Protein AF-A0A8S9Z6L4-F1 (afdb_monomer)

Radius of gyration: 20.47 Å; Cα contacts (8 Å, |Δi|>4): 395; chains: 1; bounding box: 39×49×60 Å

pLDDT: mean 83.31, std 20.57, range [29.08, 98.88]

Nearest PDB structures (foldseek):
  2vz6-assembly2_B  TM=9.636E-01  e=5.926E-29  Homo sapiens
  5u6y-assembly1_A  TM=9.636E-01  e=5.926E-29  Rattus norvegicus
  7ujs-assembly1_A  TM=9.708E-01  e=8.282E-29  Homo sapiens
  2vz6-assembly1_A  TM=9.472E-01  e=8.282E-29  Homo sapiens
  3bhh-assembly2_B  TM=9.510E-01  e=1.035E-28  Homo sapiens

Structure (mmCIF, N/CA/C/O backbone):
data_AF-A0A8S9Z6L4-F1
#
_entry.id   AF-A0A8S9Z6L4-F1
#
loop_
_atom_site.group_PDB
_atom_site.id
_atom_site.type_symbol
_atom_site.label_atom_id
_atom_site.label_alt_id
_atom_site.label_comp_id
_atom_site.label_asym_id
_atom_site.label_entity_id
_atom_site.label_seq_id
_atom_site.pdbx_PDB_ins_code
_atom_site.Cartn_x
_atom_site.Cartn_y
_atom_site.Cartn_z
_atom_site.occupancy
_atom_site.B_iso_or_equiv
_atom_site.auth_seq_id
_atom_site.auth_comp_id
_atom_site.auth_asym_id
_atom_site.auth_atom_id
_atom_site.pdbx_PDB_model_num
ATOM 1 N N . MET A 1 1 ? 3.356 -26.767 27.991 1.00 31.34 1 MET A N 1
ATOM 2 C CA . MET A 1 1 ? 4.425 -26.608 28.998 1.00 31.34 1 MET A CA 1
ATOM 3 C C . MET A 1 1 ? 4.238 -25.235 29.643 1.00 31.34 1 MET A C 1
ATOM 5 O O . MET A 1 1 ? 4.987 -24.318 29.366 1.00 31.34 1 MET A O 1
ATOM 9 N N . TYR A 1 2 ? 3.155 -25.080 30.414 1.00 29.08 2 TYR A N 1
ATOM 10 C CA . TYR A 1 2 ? 2.826 -23.854 31.147 1.00 29.08 2 TYR A CA 1
ATOM 11 C C . TYR A 1 2 ? 3.232 -24.074 32.602 1.00 29.08 2 TYR A C 1
ATOM 13 O O . TYR A 1 2 ? 2.567 -24.827 33.311 1.00 29.08 2 TYR A O 1
ATOM 21 N N . ARG A 1 3 ? 4.350 -23.483 33.022 1.00 31.77 3 ARG A N 1
ATOM 22 C CA . ARG A 1 3 ? 4.660 -23.198 34.427 1.00 31.77 3 ARG A CA 1
ATOM 23 C C . ARG A 1 3 ? 5.798 -22.182 34.502 1.00 31.77 3 ARG A C 1
ATOM 25 O O . ARG A 1 3 ? 6.707 -22.231 33.684 1.00 31.77 3 ARG A O 1
ATOM 32 N N . SER A 1 4 ? 5.678 -21.334 35.524 1.00 32.78 4 SER A N 1
ATOM 33 C CA . SER A 1 4 ? 6.645 -20.387 36.091 1.00 32.78 4 SER A CA 1
ATOM 34 C C . SER A 1 4 ? 7.044 -19.174 35.248 1.00 32.78 4 SER A C 1
ATOM 36 O O . SER A 1 4 ? 8.136 -19.135 34.698 1.00 32.78 4 SER A O 1
ATOM 38 N N . PHE A 1 5 ? 6.176 -18.161 35.269 1.00 29.95 5 PHE A N 1
ATOM 39 C CA . PHE A 1 5 ? 6.557 -16.750 35.428 1.00 29.95 5 PHE A CA 1
ATOM 40 C C . PHE A 1 5 ? 5.504 -16.100 36.343 1.00 29.95 5 PHE A C 1
ATOM 42 O O . PHE A 1 5 ? 4.575 -15.430 35.900 1.00 29.95 5 PHE A O 1
ATOM 49 N N . GLN A 1 6 ? 5.579 -16.444 37.629 1.00 41.81 6 GLN A N 1
ATOM 50 C CA . GLN A 1 6 ? 4.993 -15.665 38.715 1.00 41.81 6 GLN A CA 1
ATOM 51 C C . GLN A 1 6 ? 6.185 -15.077 39.450 1.00 41.81 6 GLN A C 1
ATOM 53 O O . GLN A 1 6 ? 6.877 -15.836 40.114 1.00 41.81 6 GLN A O 1
ATOM 58 N N . GLU A 1 7 ? 6.460 -13.796 39.242 1.00 41.97 7 GLU A N 1
ATOM 59 C CA . GLU A 1 7 ? 7.097 -12.885 40.199 1.00 41.97 7 GLU A CA 1
ATOM 60 C C . GLU A 1 7 ? 7.187 -11.510 39.514 1.00 41.97 7 GLU A C 1
ATOM 62 O O . GLU A 1 7 ? 7.645 -11.418 38.377 1.00 41.97 7 GLU A O 1
ATOM 67 N N . ASP A 1 8 ? 6.655 -10.496 40.203 1.00 40.66 8 ASP A N 1
ATOM 68 C CA . ASP A 1 8 ? 6.474 -9.083 39.827 1.00 40.66 8 ASP A CA 1
ATOM 69 C C . ASP A 1 8 ? 5.401 -8.751 38.772 1.00 40.66 8 ASP A C 1
ATOM 71 O O . ASP A 1 8 ? 5.709 -8.354 37.652 1.00 40.66 8 ASP A O 1
ATOM 75 N N . ARG A 1 9 ? 4.120 -8.831 39.166 1.00 47.06 9 ARG A N 1
ATOM 76 C CA . ARG A 1 9 ? 3.016 -8.134 38.477 1.00 47.06 9 ARG A CA 1
ATOM 77 C C . ARG A 1 9 ? 2.530 -6.966 39.327 1.00 47.06 9 ARG A C 1
ATOM 79 O O . ARG A 1 9 ? 2.369 -7.109 40.538 1.00 47.06 9 ARG A O 1
ATOM 86 N N . ASN A 1 10 ? 2.307 -5.815 38.701 1.00 48.50 10 ASN A N 1
ATOM 87 C CA . ASN A 1 10 ? 1.646 -4.678 39.350 1.00 48.50 10 ASN A CA 1
ATOM 88 C C . ASN A 1 10 ? 0.117 -4.866 39.330 1.00 48.50 10 ASN A C 1
ATOM 90 O O . ASN A 1 10 ? -0.413 -5.471 38.403 1.00 48.50 10 ASN A O 1
ATOM 94 N N . GLU A 1 11 ? -0.604 -4.268 40.289 1.00 49.34 11 GLU A N 1
ATOM 95 C CA . GLU A 1 11 ? -2.080 -4.344 40.409 1.00 49.34 11 GLU A CA 1
ATOM 96 C C . GLU A 1 11 ? -2.833 -3.985 39.108 1.00 49.34 11 GLU A C 1
ATOM 98 O O . GLU A 1 11 ? -3.917 -4.498 38.839 1.00 49.34 11 GLU A O 1
ATOM 103 N N . THR A 1 12 ? -2.252 -3.123 38.268 1.00 49.41 12 THR A N 1
ATOM 104 C CA . THR A 1 12 ? -2.772 -2.775 36.936 1.00 49.41 12 THR A CA 1
ATOM 105 C C . THR A 1 12 ? -2.685 -3.912 35.921 1.00 49.41 12 THR A C 1
ATOM 107 O O . THR A 1 12 ? -3.588 -4.041 35.102 1.00 49.41 12 THR A O 1
ATOM 110 N N . GLU A 1 13 ? -1.629 -4.727 35.960 1.00 50.00 13 GLU A N 1
ATOM 111 C CA . GLU A 1 13 ? -1.498 -5.885 35.068 1.00 50.00 13 GLU A CA 1
ATOM 112 C C . GLU A 1 13 ? -2.489 -6.975 35.478 1.00 50.00 13 GLU A C 1
ATOM 114 O O . GLU A 1 13 ? -3.138 -7.563 34.620 1.00 50.00 13 GLU A O 1
ATOM 119 N N . ASP A 1 14 ? -2.684 -7.200 36.779 1.00 52.78 14 ASP A N 1
ATOM 120 C CA . ASP A 1 14 ? -3.638 -8.202 37.267 1.00 52.78 14 ASP A CA 1
ATOM 121 C C . ASP A 1 14 ? -5.093 -7.850 36.906 1.00 52.78 14 ASP A C 1
ATOM 123 O O . ASP A 1 14 ? -5.834 -8.721 36.452 1.00 52.78 14 ASP A O 1
ATOM 127 N N . ALA A 1 15 ? -5.481 -6.570 36.981 1.00 55.06 15 ALA A N 1
ATOM 128 C CA . ALA A 1 15 ? -6.800 -6.110 36.532 1.00 55.06 15 ALA A CA 1
ATOM 129 C C . ALA A 1 15 ? -6.995 -6.219 35.004 1.00 55.06 15 ALA A C 1
ATOM 131 O O . ALA A 1 15 ? -8.109 -6.453 34.529 1.00 55.06 15 ALA A O 1
ATOM 132 N N . GLU A 1 16 ? -5.926 -6.051 34.218 1.00 54.91 16 GLU A N 1
ATOM 133 C CA . GLU A 1 16 ? -5.951 -6.278 32.769 1.00 54.91 16 GLU A CA 1
ATOM 134 C C . GLU A 1 16 ? -6.101 -7.766 32.440 1.00 54.91 16 GLU A C 1
ATOM 136 O O . GLU A 1 16 ? -6.903 -8.116 31.576 1.00 54.91 16 GLU A O 1
ATOM 141 N N . TYR A 1 17 ? -5.401 -8.651 33.153 1.00 59.19 17 TYR A N 1
ATOM 142 C CA . TYR A 1 17 ? -5.541 -10.099 32.989 1.00 59.19 17 TYR A CA 1
ATOM 143 C C . TYR A 1 17 ? -6.930 -10.607 33.402 1.00 59.19 17 TYR A C 1
ATOM 145 O O . TYR A 1 17 ? -7.503 -11.403 32.662 1.00 59.19 17 TYR A O 1
ATOM 153 N N . GLU A 1 18 ? -7.503 -10.128 34.512 1.00 60.91 18 GLU A N 1
ATOM 154 C CA . GLU A 1 18 ? -8.873 -10.484 34.920 1.00 60.91 18 GLU A CA 1
ATOM 155 C C . GLU A 1 18 ? -9.913 -10.050 33.875 1.00 60.91 18 GLU A C 1
ATOM 157 O O . GLU A 1 18 ? -10.789 -10.837 33.513 1.00 60.91 18 GLU A O 1
ATOM 162 N N . LEU A 1 19 ? -9.779 -8.841 33.312 1.00 62.22 19 LEU A N 1
ATOM 163 C CA . LEU A 1 19 ? -10.646 -8.371 32.226 1.00 62.22 19 LEU A CA 1
ATOM 164 C C . LEU A 1 19 ? -10.492 -9.234 30.964 1.00 62.22 19 LEU A C 1
ATOM 166 O O . LEU A 1 19 ? -11.479 -9.554 30.300 1.00 62.22 19 LEU A O 1
ATOM 170 N N . LEU A 1 20 ? -9.260 -9.624 30.620 1.00 59.84 20 LEU A N 1
ATOM 171 C CA . LEU A 1 20 ? -8.999 -10.503 29.481 1.00 59.84 20 LEU A CA 1
ATOM 172 C C . LEU A 1 20 ? -9.578 -11.914 29.702 1.00 59.84 20 LEU A C 1
ATOM 174 O O . LEU A 1 20 ? -10.080 -12.517 28.754 1.00 59.84 20 LEU A O 1
ATOM 178 N N . GLU A 1 21 ? -9.571 -12.438 30.930 1.00 62.53 21 GLU A N 1
ATOM 179 C CA . GLU A 1 21 ? -10.224 -13.709 31.275 1.00 62.53 21 GLU A CA 1
ATOM 180 C C . GLU A 1 21 ? -11.763 -13.609 31.233 1.00 62.53 21 GLU A C 1
ATOM 182 O O . GLU A 1 21 ? -12.436 -14.500 30.698 1.00 62.53 21 GLU A O 1
ATOM 187 N N . GLU A 1 22 ? -12.344 -12.506 31.714 1.00 59.72 22 GLU A N 1
ATOM 188 C CA . GLU A 1 22 ? -13.791 -12.253 31.660 1.00 59.72 22 GLU A CA 1
ATOM 189 C C . GLU A 1 22 ? -14.296 -12.078 30.212 1.00 59.72 22 GLU A C 1
ATOM 191 O O . GLU A 1 22 ? -15.347 -12.606 29.833 1.00 59.72 22 GLU A O 1
ATOM 196 N N . LEU A 1 23 ? -13.518 -11.409 29.357 1.00 59.44 23 LEU A N 1
ATOM 197 C CA . LEU A 1 23 ? -13.825 -11.260 27.931 1.00 59.44 23 LEU A CA 1
ATOM 198 C C . LEU A 1 23 ? -13.590 -12.562 27.143 1.00 59.44 23 LEU A C 1
ATOM 200 O O . LEU A 1 23 ? -14.415 -12.930 26.303 1.00 59.44 23 LEU A O 1
ATOM 204 N N . GLY A 1 24 ? -12.505 -13.291 27.428 1.00 54.69 24 GLY A N 1
ATOM 205 C CA . GLY A 1 24 ? -12.157 -14.552 26.760 1.00 54.69 24 GLY A CA 1
ATOM 206 C C . GLY A 1 24 ? -13.079 -15.727 27.109 1.00 54.69 24 GLY A C 1
ATOM 207 O O . GLY A 1 24 ? -13.153 -16.700 26.360 1.00 54.69 24 GLY A O 1
ATOM 208 N N . SER A 1 25 ? -13.814 -15.647 28.221 1.00 48.34 25 SER A N 1
ATOM 209 C CA . SER A 1 25 ? -14.802 -16.659 28.619 1.00 48.34 25 SER A CA 1
ATOM 210 C C . SER A 1 25 ? -16.167 -16.494 27.933 1.00 48.34 25 SER A C 1
ATOM 212 O O . SER A 1 25 ? -16.884 -17.482 27.765 1.00 48.34 25 SER A O 1
ATOM 214 N N . ASN A 1 26 ? -16.509 -15.285 27.470 1.00 44.91 26 ASN A N 1
ATOM 215 C CA . ASN A 1 26 ? -17.783 -14.989 26.798 1.00 44.91 26 ASN A CA 1
ATOM 216 C C . ASN A 1 26 ? -17.700 -14.995 25.263 1.00 44.91 26 ASN A C 1
ATOM 218 O O . ASN A 1 26 ? -18.728 -15.097 24.589 1.00 44.91 26 ASN A O 1
ATOM 222 N N . PHE A 1 27 ? -16.494 -14.935 24.698 1.00 44.66 27 PHE A N 1
ATOM 223 C CA . PHE A 1 27 ? -16.268 -14.988 23.258 1.00 44.66 27 PHE A CA 1
ATOM 224 C C . PHE A 1 27 ? -15.112 -15.948 22.953 1.00 44.66 27 PHE A C 1
ATOM 226 O O . PHE A 1 27 ? -14.068 -15.831 23.588 1.00 44.66 27 PHE A O 1
ATOM 233 N N . PRO A 1 28 ? -15.218 -16.866 21.967 1.00 36.78 28 PRO A N 1
ATOM 234 C CA . PRO A 1 28 ? -14.079 -17.642 21.477 1.00 36.78 28 PRO A CA 1
ATOM 235 C C . PRO A 1 28 ? -13.169 -16.731 20.636 1.00 36.78 28 PRO A C 1
ATOM 237 O O . PRO A 1 28 ? -13.001 -16.911 19.433 1.00 36.78 28 PRO A O 1
ATOM 240 N N . ILE A 1 29 ? -12.637 -15.696 21.274 1.00 42.75 29 ILE A N 1
ATOM 241 C CA . ILE A 1 29 ? -11.684 -14.737 20.746 1.00 42.75 29 ILE A CA 1
ATOM 242 C C . ILE A 1 29 ? -10.450 -14.958 21.605 1.00 42.75 29 ILE A C 1
ATOM 244 O O . ILE A 1 29 ? -10.453 -14.673 22.801 1.00 42.75 29 ILE A O 1
ATOM 248 N N . GLN A 1 30 ? -9.386 -15.501 21.016 1.00 37.84 30 GLN A N 1
ATOM 249 C CA . GLN A 1 30 ? -8.073 -15.319 21.615 1.00 37.84 30 GLN A CA 1
ATOM 250 C C . GLN A 1 30 ? -7.835 -13.812 21.560 1.00 37.84 30 GLN A C 1
ATOM 252 O O . GLN A 1 30 ? -7.636 -13.252 20.483 1.00 37.84 30 GLN A O 1
ATOM 257 N N . LEU A 1 31 ? -7.986 -13.141 22.697 1.00 37.25 31 LEU A N 1
ATOM 258 C CA . LEU A 1 31 ? -7.658 -11.733 22.814 1.00 37.25 31 LEU A CA 1
ATOM 259 C C . LEU A 1 31 ? -6.175 -11.625 22.493 1.00 37.25 31 LEU A C 1
ATOM 261 O O . LEU A 1 31 ? -5.338 -12.167 23.210 1.00 37.25 31 LEU A O 1
ATOM 265 N N . ASN A 1 32 ? -5.852 -10.990 21.373 1.00 36.38 32 ASN A N 1
ATOM 266 C CA . ASN A 1 32 ? -4.509 -10.482 21.189 1.00 36.38 32 ASN A CA 1
ATOM 267 C C . ASN A 1 32 ? -4.394 -9.317 22.181 1.00 36.38 32 ASN A C 1
ATOM 269 O O . ASN A 1 32 ? -5.164 -8.364 22.043 1.00 36.38 32 ASN A O 1
ATOM 273 N N . PRO A 1 33 ? -3.502 -9.351 23.186 1.00 37.34 33 PRO A N 1
ATOM 274 C CA . PRO A 1 33 ? -3.256 -8.192 24.034 1.00 37.34 33 PRO A CA 1
ATOM 275 C C . PRO A 1 33 ? -2.412 -7.177 23.248 1.00 37.34 33 PRO A C 1
ATOM 277 O O . PRO A 1 33 ? -1.276 -6.899 23.591 1.00 37.34 33 PRO A O 1
ATOM 280 N N . LEU A 1 34 ? -2.926 -6.689 22.123 1.00 39.81 34 LEU A N 1
ATOM 281 C CA . LEU A 1 34 ? -2.279 -5.759 21.201 1.00 39.81 34 LEU A CA 1
ATOM 282 C C . LEU A 1 34 ? -3.446 -5.040 20.501 1.00 39.81 34 LEU A C 1
ATOM 284 O O . LEU A 1 34 ? -4.063 -5.607 19.610 1.00 39.81 34 LEU A O 1
ATOM 288 N N . LEU A 1 35 ? -3.901 -3.860 20.914 1.00 44.81 35 LEU A N 1
ATOM 289 C CA . LEU A 1 35 ? -3.130 -2.686 21.302 1.00 44.81 35 LEU A CA 1
ATOM 290 C C . LEU A 1 35 ? -3.748 -2.016 22.541 1.00 44.81 35 LEU A C 1
ATOM 292 O O . LEU A 1 35 ? -4.815 -1.406 22.465 1.00 44.81 35 LEU A O 1
ATOM 296 N N . LEU A 1 36 ? -3.046 -2.077 23.676 1.00 40.66 36 LEU A N 1
ATOM 297 C CA . LEU A 1 36 ? -3.155 -1.049 24.713 1.00 40.66 36 LEU A CA 1
ATOM 298 C C . LEU A 1 36 ? -2.588 0.235 24.110 1.00 40.66 36 LEU A C 1
ATOM 300 O O . LEU A 1 36 ? -1.402 0.535 24.234 1.00 40.66 36 LEU A O 1
ATOM 304 N N . PHE A 1 37 ? -3.418 0.975 23.386 1.00 44.66 37 PHE A N 1
ATOM 305 C CA . PHE A 1 37 ? -3.068 2.345 23.091 1.00 44.66 37 PHE A CA 1
ATOM 306 C C . PHE A 1 37 ? -3.294 3.141 24.386 1.00 44.66 37 PHE A C 1
ATOM 308 O O . PHE A 1 37 ? -4.426 3.328 24.828 1.00 44.66 37 PHE A O 1
ATOM 315 N N . GLU A 1 38 ? -2.218 3.662 24.968 1.00 43.19 38 GLU A N 1
ATOM 316 C CA . GLU A 1 38 ? -2.259 4.945 25.673 1.00 43.19 38 GLU A CA 1
ATOM 317 C C . GLU A 1 38 ? -1.792 6.027 24.687 1.00 43.19 38 GLU A C 1
ATOM 319 O O . GLU A 1 38 ? -0.680 6.543 24.825 1.00 43.19 38 GLU A O 1
ATOM 324 N N . PRO A 1 39 ? -2.530 6.354 23.608 1.00 48.78 39 PRO A N 1
ATOM 325 C CA . PRO A 1 39 ? -2.078 7.426 22.756 1.00 48.78 39 PRO A CA 1
ATOM 326 C C . PRO A 1 39 ? -2.459 8.753 23.438 1.00 48.78 39 PRO A C 1
ATOM 328 O O . PRO A 1 39 ? -3.507 8.869 24.078 1.00 48.78 39 PRO A O 1
ATOM 331 N N . PRO A 1 40 ? -1.646 9.801 23.282 1.00 54.22 40 PRO A N 1
ATOM 332 C CA . PRO A 1 40 ? -1.880 11.087 23.935 1.00 54.22 40 PRO A CA 1
ATOM 333 C C . PRO A 1 40 ? -3.159 11.817 23.468 1.00 54.22 40 PRO A C 1
ATOM 335 O O . PRO A 1 40 ? -3.492 12.858 24.034 1.00 54.22 40 PRO A O 1
ATOM 338 N N . ASP A 1 41 ? -3.880 11.307 22.457 1.00 69.62 41 ASP A N 1
ATOM 339 C CA . ASP A 1 41 ? -5.078 11.934 21.888 1.00 69.62 41 ASP A CA 1
ATOM 340 C C . ASP A 1 41 ? -6.238 10.936 21.714 1.00 69.62 41 ASP A C 1
ATOM 342 O O . ASP A 1 41 ? -6.300 10.175 20.753 1.00 69.62 41 ASP A O 1
ATOM 346 N N . MET A 1 42 ? -7.216 10.979 22.620 1.00 74.38 42 MET A N 1
ATOM 347 C CA . MET A 1 42 ? -8.443 10.170 22.536 1.00 74.38 42 MET A CA 1
ATOM 348 C C . MET A 1 42 ? -9.233 10.387 21.236 1.00 74.38 42 MET A C 1
ATOM 350 O O . MET A 1 42 ? -9.929 9.480 20.779 1.00 74.38 42 MET A O 1
ATOM 354 N N . LYS A 1 43 ? -9.119 11.565 20.603 1.00 79.12 43 LYS A N 1
ATOM 355 C CA . LYS A 1 43 ? -9.861 11.860 19.369 1.00 79.12 43 LYS A CA 1
ATOM 356 C C . LYS A 1 43 ? -9.376 11.027 18.189 1.00 79.12 43 LYS A C 1
ATOM 358 O O . LYS A 1 43 ? -10.181 10.720 17.309 1.00 79.12 43 LYS A O 1
ATOM 363 N N . SER A 1 44 ? -8.087 10.683 18.138 1.00 80.69 44 SER A N 1
ATOM 364 C CA . SER A 1 44 ? -7.551 9.867 17.046 1.00 80.69 44 SER A CA 1
ATOM 365 C C . SER A 1 44 ? -8.051 8.427 17.142 1.00 80.69 44 SER A C 1
ATOM 367 O O . SER A 1 44 ? -8.519 7.899 16.134 1.00 80.69 44 SER A O 1
ATOM 369 N N . ILE A 1 45 ? -8.077 7.843 18.348 1.00 82.44 45 ILE A N 1
ATOM 370 C CA . ILE A 1 45 ? -8.608 6.488 18.572 1.00 82.44 45 ILE A CA 1
ATOM 371 C C . ILE A 1 45 ? -10.096 6.420 18.241 1.00 82.44 45 ILE A C 1
ATOM 373 O O . ILE A 1 45 ? -10.544 5.510 17.549 1.00 82.44 45 ILE A O 1
ATOM 377 N N . GLU A 1 46 ? -10.890 7.383 18.716 1.00 86.12 46 GLU A N 1
ATOM 378 C CA . GLU A 1 46 ? -12.323 7.405 18.417 1.00 86.12 46 GLU A CA 1
ATOM 379 C C . GLU A 1 46 ? -12.573 7.522 16.907 1.00 86.12 46 GLU A C 1
ATOM 381 O O . GLU A 1 46 ? -13.480 6.880 16.371 1.00 86.12 46 GLU A O 1
ATOM 386 N N . ASN A 1 47 ? -11.762 8.313 16.196 1.00 89.06 47 ASN A N 1
ATOM 387 C CA . ASN A 1 47 ? -11.831 8.404 14.741 1.00 89.06 47 ASN A CA 1
ATOM 388 C C . ASN A 1 47 ? -11.481 7.071 14.060 1.00 89.06 47 ASN A C 1
ATOM 390 O O . ASN A 1 47 ? -12.220 6.648 13.169 1.00 89.06 47 ASN A O 1
ATOM 394 N N . GLU A 1 48 ? -10.411 6.399 14.488 1.00 91.94 48 GLU A N 1
ATOM 395 C CA . GLU A 1 48 ? -10.046 5.069 13.992 1.00 91.94 48 GLU A CA 1
ATOM 396 C C . GLU A 1 48 ? -11.183 4.068 14.219 1.00 91.94 48 GLU A C 1
ATOM 398 O O . GLU A 1 48 ? -11.662 3.451 13.268 1.00 91.94 48 GLU A O 1
ATOM 403 N N . ALA A 1 49 ? -11.702 3.972 15.446 1.00 90.94 49 ALA A N 1
ATOM 404 C CA . ALA A 1 49 ? -12.796 3.068 15.780 1.00 90.94 49 ALA A CA 1
ATOM 405 C C . ALA A 1 49 ? -14.046 3.342 14.925 1.00 90.94 49 ALA A C 1
ATOM 407 O O . ALA A 1 49 ? -14.717 2.415 14.466 1.00 90.94 49 ALA A O 1
ATOM 408 N N . ASN A 1 50 ? -14.364 4.615 14.668 1.00 93.50 50 ASN A N 1
ATOM 409 C CA . ASN A 1 50 ? -15.471 5.002 13.794 1.00 93.50 50 ASN A CA 1
ATOM 410 C C . ASN A 1 50 ? -15.252 4.576 12.337 1.00 93.50 50 ASN A C 1
ATOM 412 O O . ASN A 1 50 ? -16.195 4.102 11.703 1.00 93.50 50 ASN A O 1
ATOM 416 N N . ILE A 1 51 ? -14.035 4.713 11.807 1.00 95.38 51 ILE A N 1
ATOM 417 C CA . ILE A 1 51 ? -13.682 4.246 10.460 1.00 95.38 51 ILE A CA 1
ATOM 418 C C . ILE A 1 51 ? -13.760 2.718 10.393 1.00 95.38 51 ILE A C 1
ATOM 420 O O . ILE A 1 51 ? -14.452 2.184 9.527 1.00 95.38 51 ILE A O 1
ATOM 424 N N . CYS A 1 52 ? -13.131 2.012 11.331 1.00 93.88 52 CYS A N 1
ATOM 425 C CA . CYS A 1 52 ? -13.105 0.552 11.365 1.00 93.88 52 CYS A CA 1
ATOM 426 C C . CYS A 1 52 ? -14.510 -0.057 11.474 1.00 93.88 52 CYS A C 1
ATOM 428 O O . CYS A 1 52 ? -14.804 -1.035 10.792 1.00 93.88 52 CYS A O 1
ATOM 430 N N . ARG A 1 53 ? -15.427 0.555 12.241 1.00 93.88 53 ARG A N 1
ATOM 431 C CA . ARG A 1 53 ? -16.841 0.127 12.317 1.00 93.88 53 ARG A CA 1
ATOM 432 C C . ARG A 1 53 ? -17.565 0.154 10.969 1.00 93.88 53 ARG A C 1
ATOM 434 O O . ARG A 1 53 ? -18.487 -0.636 10.756 1.00 93.88 53 ARG A O 1
ATOM 441 N N . MET A 1 54 ? -17.190 1.073 10.077 1.00 94.06 54 MET A N 1
ATOM 442 C CA . MET A 1 54 ? -17.798 1.198 8.749 1.00 94.06 54 MET A CA 1
ATOM 443 C C . MET A 1 54 ? -17.299 0.127 7.774 1.00 94.06 54 MET A C 1
ATOM 445 O O . MET A 1 54 ? -17.941 -0.105 6.751 1.00 94.06 54 MET A O 1
ATOM 449 N N . LEU A 1 55 ? -16.163 -0.510 8.064 1.00 96.38 55 LEU A N 1
ATOM 450 C CA . LEU A 1 55 ? -15.490 -1.401 7.135 1.00 96.38 55 LEU A CA 1
ATOM 451 C C . LEU A 1 55 ? -15.835 -2.864 7.418 1.00 96.38 55 LEU A C 1
ATOM 453 O O . LEU A 1 55 ? -15.554 -3.403 8.485 1.00 96.38 55 LEU A O 1
ATOM 457 N N . ARG A 1 56 ? -16.428 -3.533 6.426 1.00 96.75 56 ARG A N 1
ATOM 458 C CA . ARG A 1 56 ? -16.698 -4.975 6.451 1.00 96.75 56 ARG A CA 1
ATOM 459 C C . ARG A 1 56 ? -16.247 -5.609 5.147 1.00 96.75 56 ARG A C 1
ATOM 461 O O . ARG A 1 56 ? -16.986 -5.632 4.164 1.00 96.75 56 ARG A O 1
ATOM 468 N N . HIS A 1 57 ? -15.023 -6.126 5.151 1.00 98.00 57 HIS A N 1
ATOM 469 C CA . HIS A 1 57 ? -14.415 -6.761 3.990 1.00 98.00 57 HIS A CA 1
ATOM 470 C C . HIS A 1 57 ? -13.519 -7.928 4.414 1.00 98.00 57 HIS A C 1
ATOM 472 O O . HIS A 1 57 ? -12.805 -7.832 5.407 1.00 98.00 57 HIS A O 1
ATOM 478 N N . LYS A 1 58 ? -13.510 -9.025 3.642 1.00 96.88 58 LYS A N 1
ATOM 479 C CA . LYS A 1 58 ? -12.730 -10.237 3.972 1.00 96.88 58 LYS A CA 1
ATOM 480 C C . LYS A 1 58 ? -11.226 -9.953 4.119 1.00 96.88 58 LYS A C 1
ATOM 482 O O . LYS A 1 58 ? -10.571 -10.575 4.949 1.00 96.88 58 LYS A O 1
ATOM 487 N N . ASN A 1 59 ? -10.711 -9.000 3.336 1.00 97.75 59 ASN A N 1
ATOM 488 C CA . ASN A 1 59 ? -9.309 -8.578 3.315 1.00 97.75 59 ASN A CA 1
ATOM 489 C C . ASN A 1 59 ? -9.036 -7.309 4.147 1.00 97.75 59 ASN A C 1
ATOM 491 O O . ASN A 1 59 ? -8.045 -6.626 3.912 1.00 97.75 59 ASN A O 1
ATOM 495 N N . VAL A 1 60 ? -9.905 -6.970 5.099 1.00 97.69 60 VAL A N 1
ATOM 496 C CA . VAL A 1 60 ? -9.669 -5.929 6.112 1.00 97.69 60 VAL A CA 1
ATOM 497 C C . VAL A 1 60 ? -9.787 -6.586 7.489 1.00 97.69 60 VAL A C 1
ATOM 499 O O . VAL A 1 60 ? -10.592 -7.507 7.664 1.00 97.69 60 VAL A O 1
ATOM 502 N N . VAL A 1 61 ? -8.952 -6.178 8.444 1.00 94.94 61 VAL A N 1
ATOM 503 C CA . VAL A 1 61 ? -9.089 -6.579 9.851 1.00 94.94 61 VAL A CA 1
ATOM 504 C C . VAL A 1 61 ? -10.343 -5.917 10.416 1.00 94.94 61 VAL A C 1
ATOM 506 O O . VAL A 1 61 ? -10.462 -4.694 10.427 1.00 94.94 61 VAL A O 1
ATOM 509 N N . GLN A 1 62 ? -11.309 -6.726 10.840 1.00 93.50 62 GLN A N 1
ATOM 510 C CA . GLN A 1 62 ? -12.603 -6.228 11.278 1.00 93.50 62 GLN A CA 1
ATOM 511 C C . GLN A 1 62 ? -12.575 -5.831 12.754 1.00 93.50 62 GLN A C 1
ATOM 513 O O . GLN A 1 62 ? -12.111 -6.593 13.594 1.00 93.50 62 GLN A O 1
ATOM 518 N N . LEU A 1 63 ? -13.128 -4.658 13.069 1.00 92.62 63 LEU A N 1
ATOM 519 C CA . LEU A 1 63 ? -13.455 -4.266 14.438 1.00 92.62 63 LEU A CA 1
ATOM 520 C C . LEU A 1 63 ? -14.801 -4.890 14.833 1.00 92.62 63 LEU A C 1
ATOM 522 O O . LEU A 1 63 ? -15.821 -4.663 14.174 1.00 92.62 63 LEU A O 1
ATOM 526 N N . HIS A 1 64 ? -14.799 -5.683 15.898 1.00 87.75 64 HIS A N 1
ATOM 527 C CA . HIS A 1 64 ? -15.985 -6.307 16.474 1.00 87.75 64 HIS A CA 1
ATOM 528 C C . HIS A 1 64 ? -16.665 -5.396 17.491 1.00 87.75 64 HIS A C 1
ATOM 530 O O . HIS A 1 64 ? -17.886 -5.251 17.444 1.00 87.75 64 HIS A O 1
ATOM 536 N N . ASP A 1 65 ? -15.884 -4.764 18.368 1.00 87.00 65 ASP A N 1
ATOM 537 C CA . ASP A 1 65 ? -16.403 -3.875 19.406 1.00 87.00 65 ASP A CA 1
ATOM 538 C C . ASP A 1 65 ? -15.359 -2.840 19.848 1.00 87.00 65 ASP A C 1
ATOM 540 O O . ASP A 1 65 ? -14.161 -3.033 19.647 1.00 87.00 65 ASP A O 1
ATOM 544 N N . SER A 1 66 ? -15.800 -1.741 20.460 1.00 87.12 66 SER A N 1
ATOM 545 C CA . SER A 1 66 ? -14.909 -0.846 21.200 1.00 87.12 66 SER A CA 1
ATOM 546 C C . SER A 1 66 ? -15.636 -0.126 22.334 1.00 87.12 66 SER A C 1
ATOM 548 O O . SER A 1 66 ? -16.776 0.313 22.167 1.00 87.12 66 SER A O 1
ATOM 550 N N . PHE A 1 67 ? -14.972 0.019 23.480 1.00 82.94 67 PHE A N 1
ATOM 551 C CA . PHE A 1 67 ? -15.569 0.548 24.708 1.00 82.94 67 PHE A CA 1
ATOM 552 C C . PHE A 1 67 ? -14.535 1.246 25.597 1.00 82.94 67 PHE A C 1
ATOM 554 O O . PHE A 1 67 ? -13.331 1.027 25.478 1.00 82.94 67 PHE A O 1
ATOM 561 N N . HIS A 1 68 ? -15.019 2.084 26.515 1.00 82.12 68 HIS A N 1
ATOM 562 C CA . HIS A 1 68 ? -14.195 2.669 27.571 1.00 82.12 68 HIS A CA 1
ATOM 563 C C . HIS A 1 68 ? -14.301 1.830 28.841 1.00 82.12 68 HIS A C 1
ATOM 565 O O . HIS A 1 68 ? -15.406 1.481 29.259 1.00 82.12 68 HIS A O 1
ATOM 571 N N . TYR A 1 69 ? -13.172 1.578 29.493 1.00 78.88 69 TYR A N 1
ATOM 572 C CA . TYR A 1 69 ? -13.128 0.916 30.792 1.00 78.88 69 TYR A CA 1
ATOM 573 C C . TYR A 1 69 ? -11.916 1.410 31.590 1.00 78.88 69 TYR A C 1
AT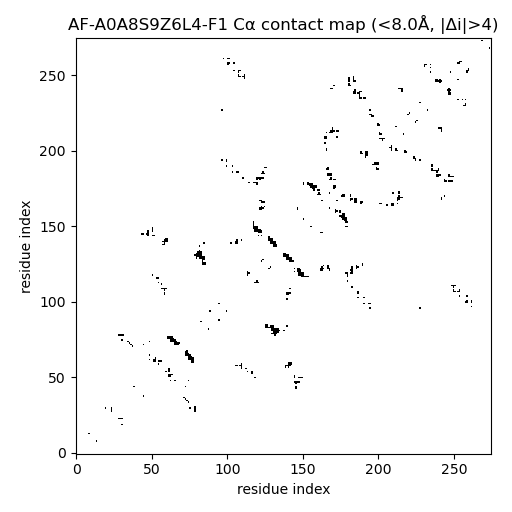OM 575 O O . TYR A 1 69 ? -10.825 1.533 31.042 1.00 78.88 69 TYR A O 1
ATOM 583 N N . ASN A 1 70 ? -12.110 1.759 32.867 1.00 83.06 70 ASN A N 1
ATOM 584 C CA . ASN A 1 70 ? -11.060 2.261 33.771 1.00 83.06 70 ASN A CA 1
ATOM 585 C C . ASN A 1 70 ? -10.151 3.359 33.177 1.00 83.06 70 ASN A C 1
ATOM 587 O O . ASN A 1 70 ? -8.939 3.352 33.359 1.00 83.06 70 ASN A O 1
ATOM 591 N N . GLY A 1 71 ? -10.737 4.316 32.448 1.00 76.12 71 GLY A N 1
ATOM 592 C CA . GLY A 1 71 ? -9.994 5.427 31.837 1.00 76.12 71 GLY A CA 1
ATOM 593 C C . GLY A 1 71 ? -9.212 5.067 30.568 1.00 76.12 71 GLY A C 1
ATOM 594 O O . GLY A 1 71 ? -8.593 5.952 29.985 1.00 76.12 71 GLY A O 1
ATOM 595 N N . LYS A 1 72 ? -9.279 3.813 30.107 1.00 75.31 72 LYS A N 1
ATOM 596 C CA . LYS A 1 72 ? -8.665 3.323 28.868 1.00 75.31 72 LYS A CA 1
ATOM 597 C C . LYS A 1 72 ? -9.728 3.063 27.798 1.00 75.31 72 LYS A C 1
ATOM 599 O O . LYS A 1 72 ? -10.896 2.820 28.114 1.00 75.31 72 LYS A O 1
ATOM 604 N N . TYR A 1 73 ? -9.325 3.131 26.530 1.00 77.25 73 TYR A N 1
ATOM 605 C CA . TYR A 1 73 ? -10.166 2.788 25.383 1.00 77.25 73 TYR A CA 1
ATOM 606 C C . TYR A 1 73 ? -9.726 1.447 24.804 1.00 77.25 73 TYR A C 1
ATOM 608 O O . TYR A 1 73 ? -8.556 1.271 24.476 1.00 77.25 73 TYR A O 1
ATOM 616 N N . PHE A 1 74 ? -10.663 0.519 24.654 1.00 79.88 74 PHE A N 1
ATOM 617 C CA . PHE A 1 74 ? -10.411 -0.828 24.155 1.00 79.88 74 PHE A CA 1
ATOM 618 C C . PHE A 1 74 ? -11.055 -1.008 22.787 1.00 79.88 74 PHE A C 1
ATOM 620 O O . PHE A 1 74 ? -12.197 -0.601 22.585 1.00 79.88 74 PHE A O 1
ATOM 627 N N . MET A 1 75 ? -10.338 -1.648 21.864 1.00 83.38 75 MET A N 1
ATOM 628 C CA . MET A 1 75 ? -10.832 -2.048 20.546 1.00 83.38 75 MET A CA 1
ATOM 629 C C . MET A 1 75 ? -10.608 -3.550 20.359 1.00 83.38 75 MET A C 1
ATOM 631 O O . MET A 1 75 ? -9.492 -4.035 20.524 1.00 83.38 75 MET A O 1
ATOM 635 N N . ILE A 1 76 ? -11.667 -4.283 20.016 1.00 87.44 76 ILE A N 1
ATOM 636 C CA . ILE A 1 76 ? -11.643 -5.735 19.808 1.00 87.44 76 ILE A CA 1
ATOM 637 C C . ILE A 1 76 ? -11.680 -6.012 18.307 1.00 87.44 76 ILE A C 1
ATOM 639 O O . ILE A 1 76 ? -12.703 -5.775 17.666 1.00 87.44 76 ILE A O 1
ATOM 643 N N . PHE A 1 77 ? -10.594 -6.545 17.755 1.00 87.81 77 PHE A N 1
ATOM 644 C CA . PHE A 1 77 ? -10.456 -6.859 16.330 1.00 87.81 77 PHE A CA 1
ATOM 645 C C . PHE A 1 77 ? -10.479 -8.367 16.042 1.00 87.81 77 PHE A C 1
ATOM 647 O O . PHE A 1 77 ? -10.407 -9.182 16.965 1.00 87.81 77 PHE A O 1
ATOM 654 N N . ASP A 1 78 ? -10.535 -8.731 14.755 1.00 86.94 78 ASP A N 1
ATOM 655 C CA . ASP A 1 78 ? -10.229 -10.088 14.291 1.00 86.94 78 ASP A CA 1
ATOM 656 C C . ASP A 1 78 ? -8.901 -10.571 14.898 1.00 86.94 78 ASP A C 1
ATOM 658 O O . ASP A 1 78 ? -7.892 -9.861 14.891 1.00 86.94 78 ASP A O 1
ATOM 662 N N . LEU A 1 79 ? -8.865 -11.831 15.329 1.00 85.94 79 LEU A N 1
ATOM 663 C CA . LEU A 1 79 ? -7.610 -12.489 15.661 1.00 85.94 79 LEU A CA 1
ATOM 664 C C . LEU A 1 79 ? -6.829 -12.804 14.376 1.00 85.94 79 LEU A C 1
ATOM 666 O O . LEU A 1 79 ? -7.282 -13.571 13.524 1.00 85.94 79 LEU A O 1
ATOM 670 N N . VAL A 1 80 ? -5.614 -12.268 14.282 1.00 87.94 80 VAL A N 1
ATOM 671 C CA . VAL A 1 80 ? -4.696 -12.465 13.156 1.00 87.94 80 VAL A CA 1
ATOM 672 C C . VAL A 1 80 ? -3.412 -13.111 13.683 1.00 87.94 80 VAL A C 1
ATOM 674 O O . VAL A 1 80 ? -2.719 -12.528 14.510 1.00 87.94 80 VAL A O 1
ATOM 677 N N . THR A 1 81 ? -3.112 -14.341 13.250 1.00 90.88 81 THR A N 1
ATOM 678 C CA . THR A 1 81 ? -2.004 -15.161 13.810 1.00 90.88 81 THR A CA 1
ATOM 679 C C . THR A 1 81 ? -0.932 -15.557 12.798 1.00 90.88 81 THR A C 1
ATOM 681 O O . THR A 1 81 ? 0.036 -16.236 13.152 1.00 90.88 81 THR A O 1
ATOM 684 N N . GLY A 1 82 ? -1.105 -15.180 11.531 1.00 87.88 82 GLY A N 1
ATOM 685 C CA . GLY A 1 82 ? -0.174 -15.513 10.455 1.00 87.88 82 GLY A CA 1
ATOM 686 C C . GLY A 1 82 ? 1.053 -14.610 10.378 1.00 87.88 82 GLY A C 1
ATOM 687 O O . GLY A 1 82 ? 1.988 -14.966 9.674 1.00 87.88 82 GLY A O 1
ATOM 688 N N . GLY A 1 83 ? 1.068 -13.499 11.118 1.00 90.25 83 GLY A N 1
ATOM 689 C CA . GLY A 1 83 ? 2.131 -12.497 11.041 1.00 90.25 83 GLY A CA 1
ATOM 690 C C . GLY A 1 83 ? 2.005 -11.603 9.808 1.00 90.25 83 GLY A C 1
ATOM 691 O O . GLY A 1 83 ? 0.942 -11.533 9.178 1.00 90.25 83 GLY A O 1
ATOM 692 N N . GLU A 1 84 ? 3.090 -10.906 9.491 1.00 91.19 84 GLU A N 1
ATOM 693 C CA . GLU A 1 84 ? 3.184 -10.016 8.336 1.00 91.19 84 GLU A CA 1
ATOM 694 C C . GLU A 1 84 ? 3.375 -10.815 7.042 1.00 91.19 84 GLU A C 1
ATOM 696 O O . GLU A 1 84 ? 4.113 -11.802 6.995 1.00 91.19 84 GLU A O 1
ATOM 701 N N . LEU A 1 85 ? 2.757 -10.360 5.947 1.00 85.25 85 LEU A N 1
ATOM 702 C CA . LEU A 1 85 ? 2.908 -10.997 4.636 1.00 85.25 85 LEU A CA 1
ATOM 703 C C . LEU A 1 85 ? 4.381 -11.087 4.214 1.00 85.25 85 LEU A C 1
ATOM 705 O O . LEU A 1 85 ? 4.792 -12.076 3.615 1.00 85.25 85 LEU A O 1
ATOM 709 N N . PHE A 1 86 ? 5.174 -10.054 4.495 1.00 84.56 86 PHE A N 1
ATOM 710 C CA . PHE A 1 86 ? 6.564 -10.002 4.052 1.00 84.56 86 PHE A CA 1
ATOM 711 C C . PHE A 1 86 ? 7.472 -10.986 4.789 1.00 84.56 86 PHE A C 1
ATOM 713 O O . PHE A 1 86 ? 8.357 -11.560 4.157 1.00 84.56 86 PHE A O 1
ATOM 720 N N . GLU A 1 87 ? 7.228 -11.250 6.072 1.00 84.81 87 GLU A N 1
ATOM 721 C CA . GLU A 1 87 ? 7.943 -12.301 6.803 1.00 84.81 87 GLU A CA 1
ATOM 722 C C . GLU A 1 87 ? 7.658 -13.682 6.202 1.00 84.81 87 GLU A C 1
ATOM 724 O O . GLU A 1 87 ? 8.578 -14.472 5.977 1.00 84.81 87 GLU A O 1
ATOM 729 N N . ASP A 1 88 ? 6.393 -13.949 5.860 1.00 81.38 88 ASP A N 1
ATOM 730 C CA . ASP A 1 88 ? 6.000 -15.183 5.181 1.00 81.38 88 ASP A CA 1
ATOM 731 C C . ASP A 1 88 ? 6.677 -15.305 3.806 1.00 81.38 88 ASP A C 1
ATOM 733 O O . ASP A 1 88 ? 7.223 -16.361 3.492 1.00 81.38 88 ASP A O 1
ATOM 737 N N . ILE A 1 89 ? 6.744 -14.224 3.020 1.00 81.69 89 ILE A N 1
ATOM 738 C CA . ILE A 1 89 ? 7.452 -14.206 1.727 1.00 81.69 89 ILE A CA 1
ATOM 739 C C . ILE A 1 89 ? 8.936 -14.538 1.895 1.00 81.69 89 ILE A C 1
ATOM 741 O O . ILE A 1 89 ? 9.445 -15.388 1.168 1.00 81.69 89 ILE A O 1
ATOM 745 N N . VAL A 1 90 ? 9.621 -13.900 2.849 1.00 80.38 90 VAL A N 1
ATOM 746 C CA . VAL A 1 90 ? 11.054 -14.126 3.111 1.00 80.38 90 VAL A CA 1
ATOM 747 C C . VAL A 1 90 ? 11.325 -15.561 3.573 1.00 80.38 90 VAL A C 1
ATOM 749 O O . VAL A 1 90 ? 12.392 -16.103 3.297 1.00 80.38 90 VAL A O 1
ATOM 752 N N . SER A 1 91 ? 10.365 -16.197 4.247 1.00 79.06 91 SER A N 1
ATOM 753 C CA . SER A 1 91 ? 10.496 -17.577 4.726 1.00 79.06 91 SER A CA 1
ATOM 754 C C . SER A 1 91 ? 10.296 -18.655 3.650 1.00 79.06 91 SER A C 1
ATOM 756 O O . SER A 1 91 ? 10.590 -19.825 3.898 1.00 79.06 91 SER A O 1
ATOM 758 N N . ARG A 1 92 ? 9.781 -18.296 2.466 1.00 75.50 92 ARG A N 1
ATOM 759 C CA . ARG A 1 92 ? 9.485 -19.245 1.384 1.00 75.50 92 ARG A CA 1
ATOM 760 C C . ARG A 1 92 ? 10.700 -19.461 0.486 1.00 75.50 92 ARG A C 1
ATOM 762 O O . ARG A 1 92 ? 11.313 -18.508 0.019 1.00 75.50 92 ARG A O 1
ATOM 769 N N . ASP A 1 93 ? 10.941 -20.717 0.113 1.00 68.19 93 ASP A N 1
ATOM 770 C CA . ASP A 1 93 ? 11.977 -21.079 -0.868 1.00 68.19 93 ASP A CA 1
ATOM 771 C C . ASP A 1 93 ? 11.693 -20.514 -2.275 1.00 68.19 93 ASP A C 1
ATOM 773 O O . ASP A 1 93 ? 12.610 -20.300 -3.069 1.00 68.19 93 ASP A O 1
ATOM 777 N N . HIS A 1 94 ? 10.416 -20.288 -2.611 1.00 72.62 94 HIS A N 1
ATOM 778 C CA . HIS A 1 94 ? 10.000 -19.758 -3.908 1.00 72.62 94 HIS A CA 1
ATOM 779 C C . HIS A 1 94 ? 8.786 -18.826 -3.790 1.00 72.62 94 HIS A C 1
ATOM 781 O O . HIS A 1 94 ? 7.745 -19.198 -3.240 1.00 72.62 94 HIS A O 1
ATOM 787 N N . TYR A 1 95 ? 8.895 -17.635 -4.382 1.00 82.06 95 TYR A N 1
ATOM 788 C CA . TYR A 1 95 ? 7.805 -16.673 -4.529 1.00 82.06 95 TYR A CA 1
ATOM 789 C C . TYR A 1 95 ? 7.710 -16.227 -5.991 1.00 82.06 95 TYR A C 1
ATOM 791 O O . TYR A 1 95 ? 8.668 -15.705 -6.554 1.00 82.06 95 TYR A O 1
ATOM 799 N N . SER A 1 96 ? 6.565 -16.484 -6.626 1.00 90.75 96 SER A N 1
ATOM 800 C CA . SER A 1 96 ? 6.358 -16.264 -8.061 1.00 90.75 96 SER A CA 1
ATOM 801 C C . SER A 1 96 ? 5.522 -15.013 -8.345 1.00 90.75 96 SER A C 1
ATOM 803 O O . SER A 1 96 ? 4.818 -14.506 -7.468 1.00 90.75 96 SER A O 1
ATOM 805 N N . GLU A 1 97 ? 5.505 -14.562 -9.605 1.00 93.31 97 GLU A N 1
ATOM 806 C CA . GLU A 1 97 ? 4.581 -13.507 -10.054 1.00 93.31 97 GLU A CA 1
ATOM 807 C C . GLU A 1 97 ? 3.112 -13.857 -9.776 1.00 93.31 97 GLU A C 1
ATOM 809 O O . GLU A 1 97 ? 2.318 -12.965 -9.495 1.00 93.31 97 GLU A O 1
ATOM 814 N N . ALA A 1 98 ? 2.738 -15.141 -9.806 1.00 91.12 98 ALA A N 1
ATOM 815 C CA . ALA A 1 98 ? 1.379 -15.570 -9.481 1.00 91.12 98 ALA A CA 1
ATOM 816 C C . ALA A 1 98 ? 1.048 -15.330 -7.998 1.00 91.12 98 ALA A C 1
ATOM 818 O O . ALA A 1 98 ? -0.029 -14.817 -7.686 1.00 91.12 98 ALA A O 1
ATOM 819 N N . CYS A 1 99 ? 1.989 -15.622 -7.091 1.00 90.38 99 CYS A N 1
ATOM 820 C CA . CYS A 1 99 ? 1.848 -15.294 -5.672 1.00 90.38 99 CYS A CA 1
ATOM 821 C C . CYS A 1 99 ? 1.763 -13.773 -5.463 1.00 90.38 99 CYS A C 1
ATOM 823 O O . CYS A 1 99 ? 0.845 -13.302 -4.793 1.00 90.38 99 CYS A O 1
ATOM 825 N N . ALA A 1 100 ? 2.655 -13.000 -6.098 1.00 93.75 100 ALA A N 1
ATOM 826 C CA . ALA A 1 100 ? 2.638 -11.535 -6.047 1.00 93.75 100 ALA A CA 1
ATOM 827 C C . ALA A 1 100 ? 1.314 -10.951 -6.560 1.00 93.75 100 ALA A C 1
ATOM 829 O O . ALA A 1 100 ? 0.727 -10.073 -5.924 1.00 93.75 100 ALA A O 1
ATOM 830 N N . SER A 1 101 ? 0.814 -11.480 -7.677 1.00 95.56 101 SER A N 1
ATOM 831 C CA . SER A 1 101 ? -0.455 -11.085 -8.280 1.00 95.56 101 SER A CA 1
ATOM 832 C C . SER A 1 101 ? -1.639 -11.374 -7.362 1.00 95.56 101 SER A C 1
ATOM 834 O O . SER A 1 101 ? -2.534 -10.537 -7.271 1.00 95.56 101 SER A O 1
ATOM 836 N N . TYR A 1 102 ? -1.667 -12.523 -6.682 1.00 93.00 102 TYR A N 1
ATOM 837 C CA . TYR A 1 102 ? -2.733 -12.843 -5.733 1.00 93.00 102 TYR A CA 1
ATOM 838 C C . TYR A 1 102 ? -2.706 -11.914 -4.512 1.00 93.00 102 TYR A C 1
ATOM 840 O O . TYR A 1 102 ? -3.741 -11.361 -4.129 1.00 93.00 102 TYR A O 1
ATOM 848 N N . SER A 1 103 ? -1.522 -11.694 -3.935 1.00 94.12 103 SER A N 1
ATOM 849 C CA . SER A 1 103 ? -1.341 -10.797 -2.791 1.00 94.12 103 SER A CA 1
ATOM 850 C C . SER A 1 103 ? -1.799 -9.376 -3.120 1.00 94.12 103 SER A C 1
ATOM 852 O O . SER A 1 103 ? -2.638 -8.818 -2.410 1.00 94.12 103 SER A O 1
ATOM 854 N N . ILE A 1 104 ? -1.332 -8.804 -4.238 1.00 97.06 104 ILE A N 1
ATOM 855 C CA . ILE A 1 104 ? -1.725 -7.442 -4.618 1.00 97.06 104 ILE A CA 1
ATOM 856 C C . ILE A 1 104 ? -3.196 -7.359 -5.035 1.00 97.06 104 ILE A C 1
ATOM 858 O O . ILE A 1 104 ? -3.831 -6.342 -4.781 1.00 97.06 104 ILE A O 1
ATOM 862 N N . PHE A 1 105 ? -3.774 -8.419 -5.616 1.00 97.25 105 PHE A N 1
ATOM 863 C CA . PHE A 1 105 ? -5.210 -8.473 -5.894 1.00 97.25 105 PHE A CA 1
ATOM 864 C C . PHE A 1 105 ? -6.017 -8.308 -4.604 1.00 97.25 105 PHE A C 1
ATOM 866 O O . PHE A 1 105 ? -6.932 -7.494 -4.566 1.00 97.25 105 PHE A O 1
ATOM 873 N N . CYS A 1 106 ? -5.652 -9.018 -3.532 1.00 96.56 106 CYS A N 1
ATOM 874 C CA . CYS A 1 106 ? -6.343 -8.922 -2.243 1.00 96.56 106 CYS A CA 1
ATOM 875 C C . CYS A 1 106 ? -6.232 -7.519 -1.626 1.00 96.56 106 CYS A C 1
ATOM 877 O O . CYS A 1 106 ? -7.207 -7.009 -1.071 1.00 96.56 106 CYS A O 1
ATOM 879 N N . VAL A 1 107 ? -5.060 -6.885 -1.748 1.00 98.12 107 VAL A N 1
ATOM 880 C CA . VAL A 1 107 ? -4.838 -5.499 -1.306 1.00 98.12 107 VAL A CA 1
ATOM 881 C C . VAL A 1 107 ? -5.700 -4.526 -2.118 1.00 98.12 107 VAL A C 1
ATOM 883 O O . VAL A 1 107 ? -6.382 -3.681 -1.544 1.00 98.12 107 VAL A O 1
ATOM 886 N N . LEU A 1 108 ? -5.718 -4.659 -3.446 1.00 98.50 108 LEU A N 1
ATOM 887 C CA . LEU A 1 108 ? -6.508 -3.804 -4.336 1.00 98.50 108 LEU A CA 1
ATOM 888 C C . LEU A 1 108 ? -8.021 -3.994 -4.142 1.00 98.50 108 LEU A C 1
ATOM 890 O O . LEU A 1 108 ? -8.753 -3.011 -4.197 1.00 98.50 108 LEU A O 1
ATOM 894 N N . ASP A 1 109 ? -8.487 -5.218 -3.877 1.00 98.19 109 ASP A N 1
ATOM 895 C CA . ASP A 1 109 ? -9.889 -5.534 -3.556 1.00 98.19 109 ASP A CA 1
ATOM 896 C C . ASP A 1 109 ? -10.318 -4.828 -2.256 1.00 98.19 109 ASP A C 1
ATOM 898 O O . ASP A 1 109 ? -11.310 -4.095 -2.226 1.00 98.19 109 ASP A O 1
ATOM 902 N N . ALA A 1 110 ? -9.497 -4.937 -1.203 1.00 98.25 110 ALA A N 1
ATOM 903 C CA . ALA A 1 110 ? -9.712 -4.229 0.060 1.00 98.25 110 ALA A CA 1
ATOM 904 C C . ALA A 1 110 ? -9.710 -2.703 -0.105 1.00 98.25 110 ALA A C 1
ATOM 906 O O . ALA A 1 110 ? -10.609 -2.025 0.394 1.00 98.25 110 ALA A O 1
ATOM 907 N N . LEU A 1 111 ? -8.727 -2.147 -0.819 1.00 98.19 111 LEU A N 1
ATOM 908 C CA . LEU A 1 111 ? -8.660 -0.706 -1.055 1.00 98.19 111 LEU A CA 1
ATOM 909 C C . LEU A 1 111 ? -9.811 -0.208 -1.915 1.00 98.19 111 LEU A C 1
ATOM 911 O O . LEU A 1 111 ? -10.365 0.840 -1.608 1.00 98.19 111 LEU A O 1
ATOM 915 N N . GLY A 1 112 ? -10.210 -0.955 -2.946 1.00 98.06 112 GLY A N 1
ATOM 916 C CA . GLY A 1 112 ? -11.386 -0.639 -3.752 1.00 98.06 112 GLY A CA 1
ATOM 917 C C . GLY A 1 112 ? -12.632 -0.502 -2.879 1.00 98.06 112 GLY A C 1
ATOM 918 O O . GLY A 1 112 ? -13.375 0.474 -3.009 1.00 98.06 112 GLY A O 1
ATOM 919 N N . TYR A 1 113 ? -12.807 -1.410 -1.916 1.00 98.38 113 TYR A N 1
ATOM 920 C CA . TYR A 1 113 ? -13.873 -1.328 -0.920 1.00 98.38 113 TYR A CA 1
ATOM 921 C C . TYR A 1 113 ? -13.743 -0.104 0.008 1.00 98.38 113 TYR A C 1
ATOM 923 O O . TYR A 1 113 ? -14.718 0.633 0.191 1.00 98.38 113 TYR A O 1
ATOM 931 N N . CYS A 1 114 ? -12.559 0.169 0.568 1.00 98.06 114 CYS A N 1
ATOM 932 C CA . CYS A 1 114 ? -12.323 1.355 1.405 1.00 98.06 114 CYS A CA 1
ATOM 933 C C . CYS A 1 114 ? -12.614 2.653 0.635 1.00 98.06 114 CYS A C 1
ATOM 935 O O . CYS A 1 114 ? -13.338 3.534 1.105 1.00 98.06 114 CYS A O 1
ATOM 937 N N . HIS A 1 115 ? -12.116 2.737 -0.597 1.00 97.69 115 HIS A N 1
ATOM 938 C CA . HIS A 1 115 ? -12.281 3.869 -1.500 1.00 97.69 115 HIS A CA 1
ATOM 939 C C . HIS A 1 115 ? -13.747 4.074 -1.880 1.00 97.69 115 HIS A C 1
ATOM 941 O O . HIS A 1 115 ? -14.200 5.221 -1.906 1.00 97.69 115 HIS A O 1
ATOM 947 N N . ALA A 1 116 ? -14.519 3.009 -2.109 1.00 96.56 116 ALA A N 1
ATOM 948 C CA . ALA A 1 116 ? -15.966 3.095 -2.327 1.00 96.56 116 ALA A CA 1
ATOM 949 C C . ALA A 1 116 ? -16.713 3.653 -1.099 1.00 96.56 116 ALA A C 1
ATOM 951 O O . ALA A 1 116 ? -17.678 4.399 -1.251 1.00 96.56 116 ALA A O 1
ATOM 952 N N . ASN A 1 117 ? -16.210 3.387 0.110 1.00 96.31 117 ASN A N 1
ATOM 953 C CA . ASN A 1 117 ? -16.714 3.946 1.370 1.00 96.31 117 ASN A CA 1
ATOM 954 C C . ASN A 1 117 ? -16.109 5.320 1.725 1.00 96.31 117 ASN A C 1
ATOM 956 O O . ASN A 1 117 ? -16.300 5.820 2.835 1.00 96.31 117 ASN A O 1
ATOM 960 N N . ASN A 1 118 ? -15.415 5.965 0.778 1.00 96.38 118 ASN A N 1
ATOM 961 C CA . ASN A 1 118 ? -14.763 7.266 0.949 1.00 96.38 118 ASN A CA 1
ATOM 962 C C . ASN A 1 118 ? -13.716 7.295 2.073 1.00 96.38 118 ASN A C 1
ATOM 964 O O . ASN A 1 118 ? -13.513 8.336 2.697 1.00 96.38 118 ASN A O 1
ATOM 968 N N . ILE A 1 119 ? -13.053 6.168 2.318 1.00 97.25 119 ILE A N 1
ATOM 969 C CA . ILE A 1 119 ? -11.974 6.027 3.295 1.00 97.25 119 ILE A CA 1
ATOM 970 C C . ILE A 1 119 ? -10.644 5.919 2.549 1.00 97.25 119 ILE A C 1
ATOM 972 O O . ILE A 1 119 ? -10.553 5.223 1.540 1.00 97.25 119 ILE A O 1
ATOM 976 N N . ILE A 1 120 ? -9.630 6.624 3.046 1.00 97.38 120 ILE A N 1
ATOM 977 C CA . ILE A 1 120 ? -8.238 6.545 2.587 1.00 97.38 120 ILE A CA 1
ATOM 978 C C . ILE A 1 120 ? -7.402 6.033 3.752 1.00 97.38 120 ILE A C 1
ATOM 980 O O . ILE A 1 120 ? -7.551 6.550 4.861 1.00 97.38 120 ILE A O 1
ATOM 984 N N . HIS A 1 121 ? -6.528 5.062 3.498 1.00 98.06 121 HIS A N 1
ATOM 985 C CA . HIS A 1 121 ? -5.702 4.426 4.522 1.00 98.06 121 HIS A CA 1
ATOM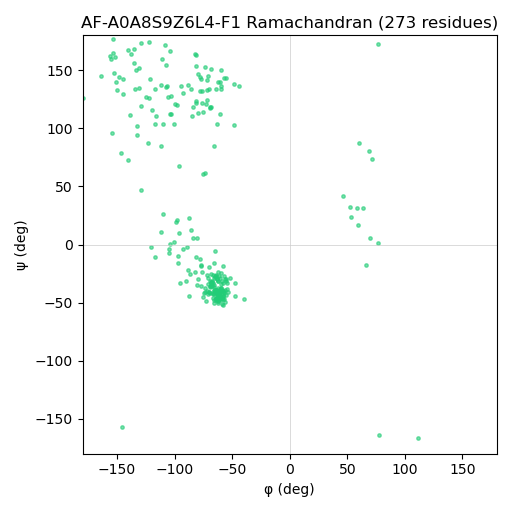 986 C C . HIS A 1 121 ? -4.533 5.316 4.975 1.00 98.06 121 HIS A C 1
ATOM 988 O O . HIS A 1 121 ? -4.300 5.483 6.168 1.00 98.06 121 HIS A O 1
ATOM 994 N N . ARG A 1 122 ? -3.822 5.931 4.020 1.00 97.44 122 ARG A N 1
ATOM 995 C CA . ARG A 1 122 ? -2.655 6.826 4.198 1.00 97.44 122 ARG A CA 1
ATOM 996 C C . ARG A 1 122 ? -1.370 6.213 4.762 1.00 97.44 122 ARG A C 1
ATOM 998 O O . ARG A 1 122 ? -0.322 6.820 4.576 1.00 97.44 122 ARG A O 1
ATOM 1005 N N . ASP A 1 123 ? -1.412 5.041 5.388 1.00 96.94 123 ASP A N 1
ATOM 1006 C CA . ASP A 1 123 ? -0.197 4.338 5.847 1.00 96.94 123 ASP A CA 1
ATOM 1007 C C . ASP A 1 123 ? -0.141 2.877 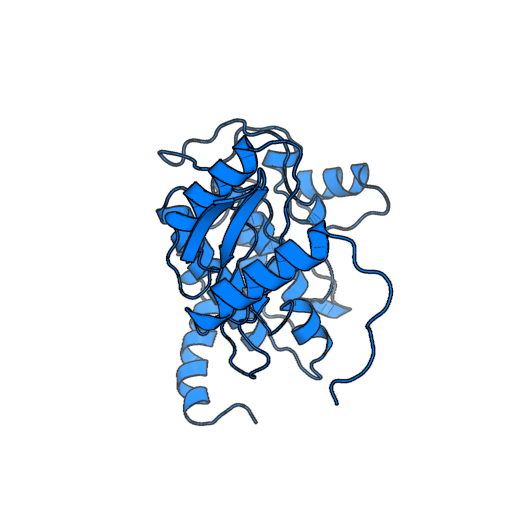5.390 1.00 96.94 123 ASP A C 1
ATOM 1009 O O . ASP A 1 123 ? 0.060 1.958 6.177 1.00 96.94 123 ASP A O 1
ATOM 1013 N N . LEU A 1 124 ? -0.414 2.633 4.105 1.00 97.25 124 LEU A N 1
ATOM 1014 C CA . LEU A 1 124 ? -0.315 1.282 3.563 1.00 97.25 124 LEU A CA 1
ATOM 1015 C C . LEU A 1 124 ? 1.156 0.911 3.347 1.00 97.25 124 LEU A C 1
ATOM 1017 O O . LEU A 1 124 ? 1.867 1.569 2.586 1.00 97.25 124 LEU A O 1
ATOM 1021 N N . LYS A 1 125 ? 1.583 -0.168 3.998 1.00 94.94 125 LYS A N 1
ATOM 1022 C CA . LYS A 1 125 ? 2.959 -0.670 4.012 1.00 94.94 125 LYS A CA 1
ATOM 1023 C C . LYS A 1 125 ? 2.971 -2.174 4.344 1.00 94.94 125 LYS A C 1
ATOM 1025 O O . LYS A 1 125 ? 1.950 -2.667 4.828 1.00 94.94 125 LYS A O 1
ATOM 1030 N N . PRO A 1 126 ? 4.065 -2.905 4.064 1.00 92.38 126 PRO A N 1
ATOM 1031 C CA . PRO A 1 126 ? 4.256 -4.313 4.424 1.00 92.38 126 PRO A CA 1
ATOM 1032 C C . PRO A 1 126 ? 3.744 -4.716 5.808 1.00 92.38 126 PRO A C 1
ATOM 1034 O O . PRO A 1 126 ? 3.005 -5.689 5.925 1.00 92.38 126 PRO A O 1
ATOM 1037 N N . GLU A 1 127 ? 4.081 -3.918 6.815 1.00 91.62 127 GLU A N 1
ATOM 1038 C CA . GLU A 1 127 ? 3.789 -4.137 8.232 1.00 91.62 127 GLU A CA 1
ATOM 1039 C C . GLU A 1 127 ? 2.275 -4.123 8.514 1.00 91.62 127 GLU A C 1
ATOM 1041 O O . GLU A 1 127 ? 1.786 -4.780 9.428 1.00 91.62 127 GLU A O 1
ATOM 1046 N N . ASN A 1 128 ? 1.508 -3.424 7.671 1.00 95.56 128 ASN A N 1
ATOM 1047 C CA . ASN A 1 128 ? 0.053 -3.297 7.773 1.00 95.56 128 ASN A CA 1
ATOM 1048 C C . ASN A 1 128 ? -0.692 -4.304 6.875 1.00 95.56 128 ASN A C 1
ATOM 1050 O O . ASN A 1 128 ? -1.909 -4.209 6.697 1.00 95.56 128 ASN A O 1
ATOM 1054 N N . ILE A 1 129 ? 0.018 -5.278 6.292 1.00 95.56 129 ILE A N 1
ATOM 1055 C CA . ILE A 1 129 ? -0.551 -6.357 5.479 1.00 95.56 129 ILE A CA 1
ATOM 1056 C C . ILE A 1 129 ? -0.276 -7.688 6.173 1.00 95.56 129 ILE A C 1
ATOM 1058 O O . ILE A 1 129 ? 0.825 -8.234 6.117 1.00 95.56 129 ILE A O 1
ATOM 1062 N N . LEU A 1 130 ? -1.310 -8.235 6.802 1.00 94.75 130 LEU A N 1
ATOM 1063 C CA . LEU A 1 130 ? -1.206 -9.390 7.683 1.00 94.75 130 LEU A CA 1
ATOM 1064 C C . LEU A 1 130 ? -1.865 -10.636 7.087 1.00 94.75 130 LEU A C 1
ATOM 1066 O O . LEU A 1 130 ? -2.751 -10.556 6.234 1.00 94.75 130 LEU A O 1
ATOM 1070 N N . LEU A 1 131 ? -1.481 -11.807 7.587 1.00 93.06 131 LEU A N 1
ATOM 1071 C CA . LEU A 1 131 ? -2.119 -13.084 7.273 1.00 93.06 131 LEU A CA 1
ATOM 1072 C C . LEU A 1 131 ? -3.013 -13.535 8.432 1.00 93.06 131 LEU A C 1
ATOM 1074 O O . LEU A 1 131 ? -2.567 -13.643 9.573 1.00 93.06 131 LEU A O 1
ATOM 1078 N N . ALA A 1 132 ? -4.277 -13.863 8.147 1.00 90.00 132 ALA A N 1
ATOM 1079 C CA . ALA A 1 132 ? -5.251 -14.288 9.160 1.00 90.00 132 ALA A CA 1
ATOM 1080 C C . ALA A 1 132 ? -4.763 -15.479 10.012 1.00 90.00 132 ALA A C 1
ATOM 1082 O O . ALA A 1 132 ? -5.066 -15.571 11.201 1.00 90.00 132 ALA A O 1
ATOM 1083 N N . SER A 1 133 ? -3.984 -16.389 9.422 1.00 91.12 133 SER A N 1
ATOM 1084 C CA . SER A 1 133 ? -3.387 -17.534 10.114 1.00 91.12 133 SER A CA 1
ATOM 1085 C C . SER A 1 133 ? -2.101 -18.000 9.428 1.00 91.12 133 SER A C 1
ATOM 1087 O O . SER A 1 133 ? -1.743 -17.496 8.370 1.00 91.12 133 SER A O 1
ATOM 1089 N N . LYS A 1 134 ? -1.422 -18.998 10.007 1.00 87.50 134 LYS A N 1
ATOM 1090 C CA . LYS A 1 134 ? -0.230 -19.647 9.420 1.00 87.50 134 LYS A CA 1
ATOM 1091 C C . LYS A 1 134 ? -0.553 -20.698 8.348 1.00 87.50 134 LYS A C 1
ATOM 1093 O O . LYS A 1 134 ? 0.324 -21.441 7.917 1.00 87.50 134 LYS A O 1
ATOM 1098 N N . GLN A 1 135 ? -1.823 -20.843 7.967 1.00 86.62 135 GLN A N 1
ATOM 1099 C CA . GLN A 1 135 ? -2.215 -21.793 6.927 1.00 86.62 135 GLN A CA 1
ATOM 1100 C C . GLN A 1 135 ? -1.740 -21.303 5.552 1.00 86.62 135 GLN A C 1
ATOM 1102 O O . GLN A 1 135 ? -1.775 -20.111 5.266 1.00 86.62 135 GLN A O 1
ATOM 1107 N N . ARG A 1 136 ? -1.354 -22.229 4.663 1.00 76.19 136 ARG A N 1
ATOM 1108 C CA . ARG A 1 136 ? -0.790 -21.916 3.331 1.00 76.19 136 ARG A CA 1
ATOM 1109 C C . ARG A 1 136 ? -1.685 -21.006 2.472 1.00 76.19 136 ARG A C 1
ATOM 1111 O O . ARG A 1 136 ? -1.186 -20.270 1.630 1.00 76.19 136 ARG A O 1
ATOM 1118 N N . ASN A 1 137 ? -2.999 -21.075 2.666 1.00 80.88 137 ASN A N 1
ATOM 1119 C CA . ASN A 1 137 ? -4.021 -20.299 1.962 1.00 80.88 137 ASN A CA 1
ATOM 1120 C C . ASN A 1 137 ? -4.700 -19.259 2.870 1.00 80.88 137 ASN A C 1
ATOM 1122 O O . ASN A 1 137 ? -5.866 -18.920 2.652 1.00 80.88 137 ASN A O 1
ATOM 1126 N N . ALA A 1 138 ? -4.005 -18.794 3.911 1.00 88.25 138 ALA A N 1
ATOM 1127 C CA . ALA A 1 138 ? -4.536 -17.799 4.825 1.00 88.25 138 ALA A CA 1
ATOM 1128 C C . ALA A 1 138 ? -5.004 -16.538 4.087 1.00 88.25 138 ALA A C 1
ATOM 1130 O O . ALA A 1 138 ? -4.414 -16.091 3.102 1.00 88.25 138 ALA A O 1
ATOM 1131 N N . VAL A 1 139 ? -6.093 -15.960 4.588 1.00 92.19 139 VAL A N 1
ATOM 1132 C CA . VAL A 1 139 ? -6.648 -14.723 4.045 1.00 92.19 139 VAL A CA 1
ATOM 1133 C C . VAL A 1 139 ? -5.721 -13.566 4.408 1.00 92.19 139 VAL A C 1
ATOM 1135 O O . VAL A 1 139 ? -5.456 -13.334 5.586 1.00 92.19 139 VAL A O 1
ATOM 1138 N N . LEU A 1 140 ? -5.264 -12.831 3.398 1.00 94.88 140 LEU A N 1
ATOM 1139 C CA . LEU A 1 140 ? -4.550 -11.568 3.569 1.00 94.88 140 LEU A CA 1
ATOM 1140 C C . LEU A 1 140 ? -5.518 -10.491 4.062 1.00 94.88 140 LEU A C 1
ATOM 1142 O O . LEU A 1 140 ? -6.601 -10.348 3.494 1.00 94.88 140 LEU A O 1
ATOM 1146 N N . LYS A 1 141 ? -5.136 -9.720 5.077 1.00 95.62 141 LYS A N 1
ATOM 1147 C CA . LYS A 1 141 ? -5.929 -8.625 5.643 1.00 95.62 141 LYS A CA 1
ATOM 1148 C C . LYS A 1 141 ? -5.093 -7.355 5.789 1.00 95.62 141 LYS A C 1
ATOM 1150 O O . LYS A 1 141 ? -3.978 -7.410 6.291 1.00 95.62 141 LYS A O 1
ATOM 1155 N N . ILE A 1 142 ? -5.651 -6.218 5.378 1.00 97.56 142 ILE A N 1
ATOM 1156 C CA . ILE A 1 142 ? -5.114 -4.889 5.692 1.00 97.56 142 ILE A CA 1
ATOM 1157 C C . ILE A 1 142 ? -5.507 -4.531 7.129 1.00 97.56 142 ILE A C 1
ATOM 1159 O O . ILE A 1 142 ? -6.675 -4.691 7.502 1.00 97.56 142 ILE A O 1
ATOM 1163 N N . ALA A 1 143 ? -4.540 -4.059 7.906 1.00 94.31 143 ALA A N 1
ATOM 1164 C CA . ALA A 1 143 ? -4.674 -3.648 9.299 1.00 94.31 143 ALA A CA 1
ATOM 1165 C C . ALA A 1 143 ? -4.248 -2.182 9.495 1.00 94.31 143 ALA A C 1
ATOM 1167 O O . ALA A 1 143 ? -3.729 -1.574 8.568 1.00 94.31 143 ALA A O 1
ATOM 1168 N N . ASP A 1 144 ? -4.443 -1.667 10.714 1.00 92.00 144 ASP A N 1
ATOM 1169 C CA . ASP A 1 144 ? -4.011 -0.336 11.177 1.00 92.00 144 ASP A CA 1
ATOM 1170 C C . ASP A 1 144 ? -4.591 0.849 10.383 1.00 92.00 144 ASP A C 1
ATOM 1172 O O . ASP A 1 144 ? -3.994 1.398 9.457 1.00 92.00 144 ASP A O 1
ATOM 1176 N N . PHE A 1 145 ? -5.771 1.298 10.813 1.00 95.06 145 PHE A N 1
ATOM 1177 C CA . PHE A 1 145 ? -6.444 2.472 10.258 1.00 95.06 145 PHE A CA 1
ATOM 1178 C C . PHE A 1 145 ? -6.224 3.720 11.130 1.00 95.06 145 PHE A C 1
ATOM 1180 O O . PHE A 1 145 ? -6.966 4.697 10.988 1.00 95.06 145 PHE A O 1
ATOM 1187 N N . GLY A 1 146 ? -5.202 3.741 11.994 1.00 92.31 146 GLY A N 1
ATOM 1188 C CA . GLY A 1 146 ? -4.941 4.852 12.918 1.00 92.31 146 GLY A CA 1
ATOM 1189 C C . GLY A 1 146 ? -4.668 6.187 12.214 1.00 92.31 146 GLY A C 1
ATOM 1190 O O . GLY A 1 146 ? -4.972 7.262 12.736 1.00 92.31 146 GLY A O 1
ATOM 1191 N N . LEU A 1 147 ? -4.159 6.135 10.978 1.00 93.75 147 LEU A N 1
ATOM 1192 C CA . LEU A 1 147 ? -3.953 7.307 10.122 1.00 93.75 147 LEU A CA 1
ATOM 1193 C C . LEU A 1 147 ? -5.044 7.494 9.064 1.00 93.75 147 LEU A C 1
ATOM 1195 O O . LEU A 1 147 ? -4.972 8.453 8.288 1.00 93.75 147 LEU A O 1
ATOM 1199 N N . ALA A 1 148 ? -6.066 6.644 9.028 1.00 96.06 148 ALA A N 1
ATOM 1200 C CA . ALA A 1 148 ? -7.094 6.706 8.005 1.00 96.06 148 ALA A CA 1
ATOM 1201 C C . ALA A 1 148 ? -7.981 7.953 8.141 1.00 96.06 148 ALA A C 1
ATOM 1203 O O . ALA A 1 148 ? -8.218 8.494 9.224 1.00 96.06 148 ALA A O 1
ATOM 1204 N N . ILE A 1 149 ? -8.501 8.419 7.006 1.00 95.19 149 ILE A N 1
ATOM 1205 C CA . ILE A 1 149 ? -9.399 9.578 6.944 1.00 95.19 149 ILE A CA 1
ATOM 1206 C C . ILE A 1 149 ? -10.585 9.317 6.033 1.00 95.19 149 ILE A C 1
ATOM 1208 O O . ILE A 1 149 ? -10.520 8.534 5.085 1.00 95.19 149 ILE A O 1
ATOM 1212 N N . ARG A 1 150 ? -11.662 10.063 6.280 1.00 94.25 150 ARG A N 1
ATOM 1213 C CA . ARG A 1 150 ? -12.811 10.135 5.381 1.00 94.25 150 ARG A CA 1
ATOM 1214 C C . ARG A 1 150 ? -12.646 11.303 4.412 1.00 94.25 150 ARG A C 1
ATOM 1216 O O . ARG A 1 150 ? -12.411 12.438 4.827 1.00 94.25 150 ARG A O 1
ATOM 1223 N N . VAL A 1 151 ? -12.830 11.035 3.123 1.00 90.94 151 VAL A N 1
ATOM 1224 C CA . VAL A 1 151 ? -12.776 12.034 2.045 1.00 90.94 151 VAL A CA 1
ATOM 1225 C C . VAL A 1 151 ? -14.096 12.025 1.276 1.00 90.94 151 VAL A C 1
ATOM 1227 O O . VAL A 1 151 ? -14.232 11.304 0.284 1.00 90.94 151 VAL A O 1
ATOM 1230 N N . PRO A 1 152 ? -15.094 12.803 1.741 1.00 84.75 152 PRO A N 1
ATOM 1231 C CA . PRO A 1 152 ? -16.376 12.926 1.061 1.00 84.75 152 PRO A CA 1
ATOM 1232 C C . PRO A 1 152 ? -16.198 13.417 -0.378 1.00 84.75 152 PRO A C 1
ATOM 1234 O O . PRO A 1 152 ? -15.330 14.249 -0.658 1.00 84.75 152 PRO A O 1
ATOM 1237 N N . ASP A 1 153 ? -17.028 12.895 -1.281 1.00 80.94 153 ASP A N 1
ATOM 1238 C CA . ASP A 1 153 ? -17.139 13.327 -2.683 1.00 80.94 153 ASP A CA 1
ATOM 1239 C C . ASP A 1 153 ? -15.850 13.205 -3.509 1.00 80.94 153 ASP A C 1
ATOM 1241 O O . ASP A 1 153 ? -15.722 13.815 -4.568 1.00 80.94 153 ASP A O 1
ATOM 1245 N N . ASN A 1 154 ? -14.875 12.425 -3.025 1.00 78.56 154 ASN A N 1
ATOM 1246 C CA . ASN A 1 154 ? -13.551 12.279 -3.634 1.00 78.56 154 ASN A CA 1
ATOM 1247 C C . ASN A 1 154 ? -12.831 13.623 -3.886 1.00 78.56 154 ASN A C 1
ATOM 1249 O O . ASN A 1 154 ? -11.968 13.712 -4.759 1.00 78.56 154 ASN A O 1
ATOM 1253 N N . ASN A 1 155 ? -13.193 14.674 -3.142 1.00 87.19 155 ASN A N 1
ATOM 1254 C CA . ASN A 1 155 ? -12.656 16.012 -3.348 1.00 87.19 155 ASN A CA 1
ATOM 1255 C C . ASN A 1 155 ? -11.314 16.162 -2.607 1.00 87.19 155 ASN A C 1
ATOM 1257 O O . ASN A 1 155 ? -11.307 16.047 -1.377 1.00 87.19 155 ASN A O 1
ATOM 1261 N N . PRO A 1 156 ? -10.189 16.426 -3.301 1.00 90.56 156 PRO A N 1
ATOM 1262 C CA . PRO A 1 156 ? -8.892 16.572 -2.653 1.00 90.56 156 PRO A CA 1
ATOM 1263 C C . PRO A 1 156 ? -8.873 17.706 -1.624 1.00 90.56 156 PRO A C 1
ATOM 1265 O O . PRO A 1 156 ? -9.289 18.830 -1.908 1.00 90.56 156 PRO A O 1
ATOM 1268 N N . ARG A 1 157 ? -8.325 17.443 -0.432 1.00 92.38 157 ARG A N 1
ATOM 1269 C CA . ARG A 1 157 ? -8.116 18.464 0.615 1.00 92.38 157 ARG A CA 1
ATOM 1270 C C . ARG A 1 157 ? -6.734 18.330 1.240 1.00 92.38 157 ARG A C 1
ATOM 1272 O O . ARG A 1 157 ? -6.021 17.358 1.006 1.00 92.38 157 ARG A O 1
ATOM 1279 N N . ARG A 1 158 ? -6.341 19.334 2.025 1.00 92.56 158 ARG A N 1
ATOM 1280 C CA . ARG A 1 158 ? -5.103 19.294 2.809 1.00 92.56 158 ARG A CA 1
ATOM 1281 C C . ARG A 1 158 ? -5.367 18.588 4.134 1.00 92.56 158 ARG A C 1
ATOM 1283 O O . ARG A 1 158 ? -6.056 19.136 4.987 1.00 92.56 158 ARG A O 1
ATOM 1290 N N . TYR A 1 159 ? -4.803 17.395 4.284 1.00 90.62 159 TYR A N 1
ATOM 1291 C CA . TYR A 1 159 ? -4.925 16.571 5.492 1.00 90.62 159 TYR A CA 1
ATOM 1292 C C . TYR A 1 159 ? -3.599 16.425 6.261 1.00 90.62 159 TYR A C 1
ATOM 1294 O O . TYR A 1 159 ? -3.502 15.596 7.164 1.00 90.62 159 TYR A O 1
ATOM 1302 N N . GLY A 1 160 ? -2.583 17.215 5.892 1.00 92.94 160 GLY A N 1
ATOM 1303 C CA . GLY A 1 160 ? -1.227 17.127 6.438 1.00 92.94 160 GLY A CA 1
ATOM 1304 C C . GLY A 1 160 ? -0.419 15.949 5.886 1.00 92.94 160 GLY A C 1
ATOM 1305 O O . GLY A 1 160 ? -0.943 15.098 5.156 1.00 92.94 160 GLY A O 1
ATOM 1306 N N . ILE A 1 161 ? 0.867 15.932 6.237 1.00 94.75 161 ILE A N 1
ATOM 1307 C CA . ILE A 1 161 ? 1.786 14.820 5.974 1.00 94.75 161 ILE A CA 1
ATOM 1308 C C . ILE A 1 161 ? 1.562 13.762 7.059 1.00 94.75 161 ILE A C 1
ATOM 1310 O O . ILE A 1 161 ? 1.645 14.073 8.245 1.00 94.75 161 ILE A O 1
ATOM 1314 N N . ALA A 1 162 ? 1.254 12.530 6.658 1.00 92.31 162 ALA A N 1
ATOM 1315 C CA . ALA A 1 162 ? 1.070 11.393 7.556 1.00 92.31 162 ALA A CA 1
ATOM 1316 C C . ALA A 1 162 ? 1.401 10.088 6.822 1.00 92.31 162 ALA A C 1
ATOM 1318 O O . ALA A 1 162 ? 1.161 9.997 5.616 1.00 92.31 162 ALA A O 1
ATOM 1319 N N . GLY A 1 163 ? 1.928 9.106 7.557 1.00 93.31 163 GLY A N 1
ATOM 1320 C CA . GLY A 1 163 ? 2.322 7.785 7.057 1.00 93.31 163 GLY A CA 1
ATOM 1321 C C . GLY A 1 163 ? 3.836 7.557 7.078 1.00 93.31 163 GLY A C 1
ATOM 1322 O O . GLY A 1 163 ? 4.595 8.326 7.670 1.00 93.31 163 GLY A O 1
ATOM 1323 N N . THR A 1 164 ? 4.278 6.513 6.390 1.00 94.31 164 THR A N 1
ATOM 1324 C CA . THR A 1 164 ? 5.687 6.112 6.304 1.00 94.31 164 THR A CA 1
ATOM 1325 C C . THR A 1 164 ? 6.310 6.607 4.994 1.00 94.31 164 THR A C 1
ATOM 1327 O O . THR A 1 164 ? 5.848 6.236 3.914 1.00 94.31 164 THR A O 1
ATOM 1330 N N . TYR A 1 165 ? 7.370 7.426 5.065 1.00 95.31 165 TYR A N 1
ATOM 1331 C CA . TYR A 1 165 ? 7.920 8.174 3.917 1.00 95.31 165 TYR A CA 1
ATOM 1332 C C . TYR A 1 165 ? 8.135 7.353 2.644 1.00 95.31 165 TYR A C 1
ATOM 1334 O O . TYR A 1 165 ? 7.740 7.799 1.570 1.00 95.31 165 TYR A O 1
ATOM 1342 N N . THR A 1 166 ? 8.702 6.150 2.751 1.00 96.19 166 THR A N 1
ATOM 1343 C CA . THR A 1 166 ? 8.982 5.259 1.609 1.00 96.1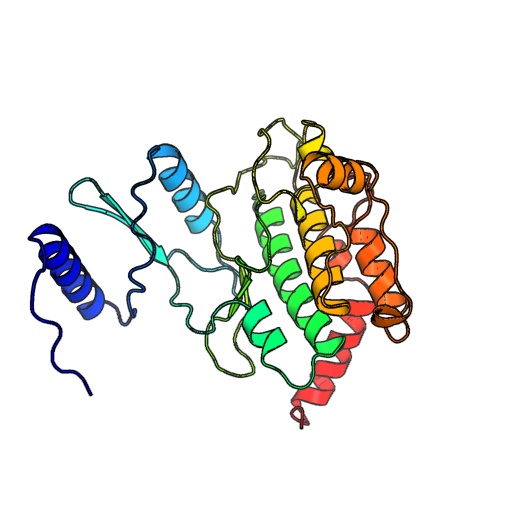9 166 THR A CA 1
ATOM 1344 C C . THR A 1 166 ? 7.741 4.941 0.767 1.00 96.19 166 THR A C 1
ATOM 1346 O O . THR A 1 166 ? 7.855 4.739 -0.442 1.00 96.19 166 THR A O 1
ATOM 1349 N N . TYR A 1 167 ? 6.559 4.926 1.386 1.00 97.94 167 TYR A N 1
ATOM 1350 C CA . TYR A 1 167 ? 5.288 4.563 0.757 1.00 97.94 167 TYR A CA 1
ATOM 1351 C C . TYR A 1 167 ? 4.397 5.777 0.465 1.00 97.94 167 TYR A C 1
ATOM 1353 O O . TYR A 1 167 ? 3.332 5.619 -0.136 1.00 97.94 167 TYR A O 1
ATOM 1361 N N . MET A 1 168 ? 4.810 6.988 0.861 1.00 98.06 168 MET A N 1
ATOM 1362 C CA . MET A 1 168 ? 4.039 8.209 0.630 1.00 98.06 168 MET A CA 1
ATOM 1363 C C . MET A 1 168 ? 4.047 8.624 -0.839 1.00 98.06 168 MET A C 1
ATOM 1365 O O . MET A 1 168 ? 5.071 8.581 -1.521 1.00 98.06 168 MET A O 1
ATOM 1369 N N . ALA A 1 169 ? 2.900 9.112 -1.307 1.00 98.31 169 ALA A N 1
ATOM 1370 C CA . ALA A 1 169 ? 2.769 9.663 -2.645 1.00 98.31 169 ALA A CA 1
ATOM 1371 C C . ALA A 1 169 ? 3.444 11.048 -2.783 1.00 98.31 169 ALA A C 1
ATOM 1373 O O . ALA A 1 169 ? 3.477 11.818 -1.815 1.00 98.31 169 ALA A O 1
ATOM 1374 N N . PRO A 1 170 ? 3.899 11.438 -3.992 1.00 98.38 170 PRO A N 1
ATOM 1375 C CA . PRO A 1 170 ? 4.545 12.729 -4.248 1.00 98.38 170 PRO A CA 1
ATOM 1376 C C . PRO A 1 170 ? 3.712 13.925 -3.782 1.00 98.38 170 PRO A C 1
ATOM 1378 O O . PRO A 1 170 ? 4.242 14.890 -3.241 1.00 98.38 170 PRO A O 1
ATOM 1381 N N . GLU A 1 171 ? 2.397 13.882 -3.995 1.00 98.19 171 GLU A N 1
ATOM 1382 C CA . GLU A 1 171 ? 1.483 14.955 -3.613 1.00 98.19 171 GLU A CA 1
ATOM 1383 C C . GLU A 1 171 ? 1.347 15.141 -2.095 1.00 98.19 171 GLU A C 1
ATOM 1385 O O . GLU A 1 171 ? 1.078 16.263 -1.668 1.00 98.19 171 GLU A O 1
ATOM 1390 N N . VAL A 1 172 ? 1.582 14.093 -1.295 1.00 97.88 172 VAL A N 1
ATOM 1391 C CA . VAL A 1 172 ? 1.601 14.180 0.174 1.00 97.88 172 VAL A CA 1
ATOM 1392 C C . VAL A 1 172 ? 2.867 14.906 0.622 1.00 97.88 172 VAL A C 1
ATOM 1394 O O . VAL A 1 172 ? 2.775 15.881 1.360 1.00 97.88 172 VAL A O 1
ATOM 1397 N N . LEU A 1 173 ? 4.031 14.501 0.100 1.00 97.38 173 LEU A N 1
ATOM 1398 C CA . LEU A 1 173 ? 5.328 15.122 0.412 1.00 97.38 173 LEU A CA 1
ATOM 1399 C C . LEU A 1 173 ? 5.431 16.578 -0.059 1.00 97.38 173 LEU A C 1
ATOM 1401 O O . LEU A 1 173 ? 6.165 17.373 0.513 1.00 97.38 173 LEU A O 1
ATOM 1405 N N . LEU A 1 174 ? 4.694 16.933 -1.112 1.00 96.75 174 LEU A N 1
ATOM 1406 C CA . LEU A 1 174 ? 4.578 18.306 -1.611 1.00 96.75 174 LEU A CA 1
ATOM 1407 C C . LEU A 1 174 ? 3.516 19.136 -0.868 1.00 96.75 174 LEU A C 1
ATOM 1409 O O . LEU A 1 174 ? 3.209 20.243 -1.315 1.00 96.75 174 LEU A O 1
ATOM 1413 N N . GLU A 1 175 ? 2.902 18.591 0.188 1.00 96.25 175 GLU A N 1
ATOM 1414 C CA . GLU A 1 175 ? 1.836 19.227 0.977 1.00 96.25 175 GLU A CA 1
ATOM 1415 C C . GLU A 1 175 ? 0.658 19.737 0.125 1.00 96.25 175 GLU A C 1
ATOM 1417 O O . GLU A 1 175 ? 0.007 20.753 0.407 1.00 96.25 175 GLU A O 1
ATOM 1422 N N . ARG A 1 176 ? 0.370 19.032 -0.972 1.00 96.19 176 ARG A N 1
ATOM 1423 C CA . ARG A 1 176 ? -0.750 19.360 -1.854 1.00 96.19 176 ARG A CA 1
ATOM 1424 C C . ARG A 1 176 ? -2.039 18.778 -1.297 1.00 96.19 176 ARG A C 1
ATOM 1426 O O . ARG A 1 176 ? -2.046 17.906 -0.436 1.00 96.19 176 ARG A O 1
ATOM 1433 N N . ALA A 1 177 ? -3.161 19.279 -1.804 1.00 96.00 177 ALA A N 1
ATOM 1434 C CA . ALA A 1 177 ? -4.433 18.624 -1.556 1.00 96.00 177 ALA A CA 1
ATOM 1435 C C . ALA A 1 177 ? -4.422 17.231 -2.206 1.00 96.00 177 ALA A C 1
ATOM 1437 O O . ALA A 1 177 ? -4.012 17.104 -3.363 1.00 96.00 177 ALA A O 1
ATOM 1438 N N . TYR A 1 178 ? -4.868 16.211 -1.478 1.00 96.81 178 TYR A N 1
ATOM 1439 C CA . TYR A 1 178 ? -4.869 14.828 -1.951 1.00 96.81 178 TYR A CA 1
ATOM 1440 C C . TYR A 1 178 ? -6.164 14.094 -1.591 1.00 96.81 178 TYR A C 1
ATOM 1442 O O . TYR A 1 178 ? -6.966 14.560 -0.780 1.00 96.81 178 TYR A O 1
ATOM 1450 N N . ALA A 1 179 ? -6.370 12.960 -2.259 1.00 96.62 179 ALA A N 1
ATOM 1451 C CA . ALA A 1 179 ? -7.519 12.071 -2.115 1.00 96.62 179 ALA A CA 1
ATOM 1452 C C . ALA A 1 179 ? -7.064 10.609 -2.308 1.00 96.62 179 ALA A C 1
ATOM 1454 O O . ALA A 1 179 ? -5.887 10.299 -2.138 1.00 96.62 179 ALA A O 1
ATOM 1455 N N . LYS A 1 180 ? -7.989 9.716 -2.677 1.00 97.81 180 LYS A N 1
ATOM 1456 C CA . LYS A 1 180 ? -7.811 8.253 -2.781 1.00 97.81 180 LYS A CA 1
ATOM 1457 C C . LYS A 1 180 ? -6.556 7.768 -3.539 1.00 97.81 180 LYS A C 1
ATOM 1459 O O . LYS A 1 180 ? -6.001 6.753 -3.122 1.00 97.81 180 LYS A O 1
ATOM 1464 N N . PRO A 1 181 ? -6.049 8.455 -4.590 1.00 98.12 181 PRO A N 1
ATOM 1465 C CA . PRO A 1 181 ? -4.863 7.994 -5.315 1.00 98.12 181 PRO A CA 1
ATOM 1466 C C . PRO A 1 181 ? -3.599 7.813 -4.466 1.00 98.12 181 PRO A C 1
ATOM 1468 O O . PRO A 1 181 ? -2.690 7.117 -4.916 1.00 98.12 181 PRO A O 1
ATOM 1471 N N . VAL A 1 182 ? -3.505 8.409 -3.271 1.00 98.50 182 VAL A N 1
ATOM 1472 C CA . VAL A 1 182 ? -2.322 8.244 -2.407 1.00 98.50 182 VAL A CA 1
ATOM 1473 C C . VAL A 1 182 ? -2.097 6.786 -2.006 1.00 98.50 182 VAL A C 1
ATOM 1475 O O . VAL A 1 182 ? -0.968 6.319 -2.101 1.00 98.50 182 VAL A O 1
ATOM 1478 N N . ASP A 1 183 ? -3.159 6.035 -1.696 1.00 98.75 183 ASP A N 1
ATOM 1479 C CA . ASP A 1 183 ? -3.042 4.607 -1.360 1.00 98.75 183 ASP A CA 1
ATOM 1480 C C . ASP A 1 183 ? -2.605 3.782 -2.583 1.00 98.75 183 ASP A C 1
ATOM 1482 O O . ASP A 1 183 ? -1.879 2.799 -2.457 1.00 98.75 183 ASP A O 1
ATOM 1486 N N . MET A 1 184 ? -2.996 4.210 -3.791 1.00 98.81 184 MET A N 1
ATOM 1487 C CA . MET A 1 184 ? -2.605 3.544 -5.040 1.00 98.81 184 MET A CA 1
ATOM 1488 C C . MET A 1 184 ? -1.101 3.668 -5.306 1.00 98.81 184 MET A C 1
ATOM 1490 O O . MET A 1 184 ? -0.493 2.743 -5.842 1.00 98.81 184 MET A O 1
ATOM 1494 N N . TRP A 1 185 ? -0.486 4.782 -4.898 1.00 98.81 185 TRP A N 1
ATOM 1495 C CA . TRP A 1 185 ? 0.969 4.925 -4.942 1.00 98.81 185 TRP A CA 1
ATOM 1496 C C . TRP A 1 185 ? 1.644 3.950 -3.980 1.00 98.81 185 TRP A C 1
ATOM 1498 O O . TRP A 1 185 ? 2.557 3.232 -4.384 1.00 98.81 185 TRP A O 1
ATOM 1508 N N . SER A 1 186 ? 1.163 3.875 -2.735 1.00 98.69 186 SER A N 1
ATOM 1509 C CA . SER A 1 186 ? 1.671 2.928 -1.739 1.00 98.69 186 SER A CA 1
ATOM 1510 C C . SER A 1 186 ? 1.566 1.482 -2.241 1.00 98.69 186 SER A C 1
ATOM 1512 O O . SER A 1 186 ? 2.534 0.730 -2.146 1.00 98.69 186 SER A O 1
ATOM 1514 N N . CYS A 1 187 ? 0.458 1.115 -2.899 1.00 98.38 187 CYS A N 1
ATOM 1515 C CA . CYS A 1 187 ? 0.326 -0.165 -3.602 1.00 98.38 187 CYS A CA 1
ATOM 1516 C C . CYS A 1 187 ? 1.377 -0.384 -4.689 1.00 98.38 187 CYS A C 1
ATOM 1518 O O . CYS A 1 187 ? 1.863 -1.501 -4.831 1.00 98.38 187 CYS A O 1
ATOM 1520 N N . GLY A 1 188 ? 1.724 0.644 -5.464 1.00 98.75 188 GLY A N 1
ATOM 1521 C CA . GLY A 1 188 ? 2.783 0.557 -6.470 1.00 98.75 188 GLY A CA 1
ATOM 1522 C C . GLY A 1 188 ? 4.148 0.263 -5.85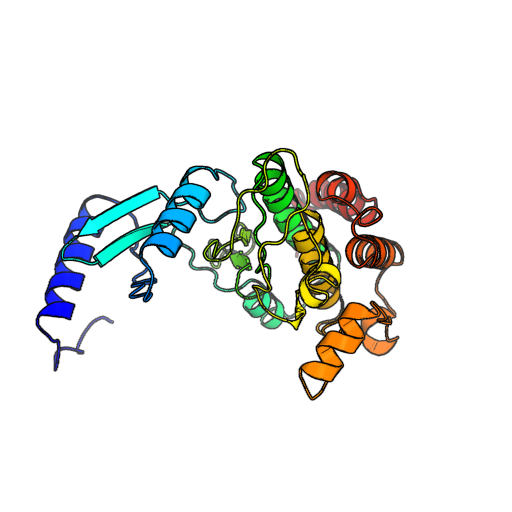2 1.00 98.75 188 GLY A C 1
ATOM 1523 O O . GLY A 1 188 ? 4.879 -0.586 -6.358 1.00 98.75 188 GLY A O 1
ATOM 1524 N N . VAL A 1 189 ? 4.459 0.905 -4.721 1.00 98.56 189 VAL A N 1
ATOM 1525 C CA . VAL A 1 189 ? 5.693 0.651 -3.962 1.00 98.56 189 VAL A CA 1
ATOM 1526 C C . VAL A 1 189 ? 5.714 -0.785 -3.436 1.00 98.56 189 VAL A C 1
ATOM 1528 O O . VAL A 1 189 ? 6.714 -1.482 -3.604 1.00 98.56 189 VAL A O 1
ATOM 1531 N N . ILE A 1 190 ? 4.599 -1.252 -2.866 1.00 98.00 190 ILE A N 1
ATOM 1532 C CA . ILE A 1 190 ? 4.454 -2.626 -2.369 1.00 98.00 190 ILE A CA 1
ATOM 1533 C C . ILE A 1 190 ? 4.568 -3.638 -3.510 1.00 98.00 190 ILE A C 1
ATOM 1535 O O . ILE A 1 190 ? 5.298 -4.610 -3.374 1.00 98.00 190 ILE A O 1
ATOM 1539 N N . LEU A 1 191 ? 3.900 -3.423 -4.647 1.00 98.19 191 LEU A N 1
ATOM 1540 C CA . LEU A 1 191 ? 3.971 -4.337 -5.788 1.00 98.19 191 LEU A CA 1
ATOM 1541 C C . LEU A 1 191 ? 5.392 -4.433 -6.349 1.00 98.19 191 LEU A C 1
ATOM 1543 O O . LEU A 1 191 ? 5.853 -5.534 -6.635 1.00 98.19 191 LEU A O 1
ATOM 1547 N N . TYR A 1 192 ? 6.090 -3.302 -6.477 1.00 97.94 192 TYR A N 1
ATOM 1548 C CA . TYR A 1 192 ? 7.496 -3.301 -6.875 1.00 97.94 192 TYR A CA 1
ATOM 1549 C C . TYR A 1 192 ? 8.318 -4.169 -5.909 1.00 97.94 192 TYR A C 1
ATOM 1551 O O . TYR A 1 192 ? 9.026 -5.075 -6.343 1.00 97.94 192 TYR A O 1
ATOM 1559 N N . LEU A 1 193 ? 8.149 -3.954 -4.600 1.00 95.44 193 LEU A N 1
ATOM 1560 C CA . LEU A 1 193 ? 8.854 -4.699 -3.559 1.00 95.44 193 LEU A CA 1
ATOM 1561 C C . LEU A 1 193 ? 8.530 -6.205 -3.587 1.00 95.44 193 LEU A C 1
ATOM 1563 O O . LEU A 1 193 ? 9.437 -7.021 -3.455 1.00 95.44 193 LEU A O 1
ATOM 1567 N N . LEU A 1 194 ? 7.269 -6.584 -3.815 1.00 94.75 194 LEU A N 1
ATOM 1568 C CA . LEU A 1 194 ? 6.841 -7.984 -3.942 1.00 94.75 194 LEU A CA 1
ATOM 1569 C C . LEU A 1 194 ? 7.482 -8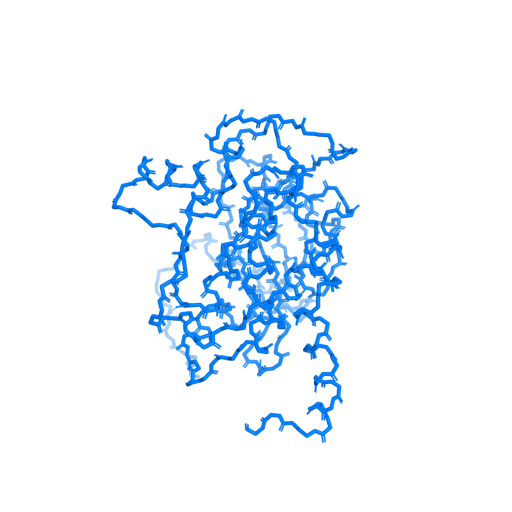.701 -5.139 1.00 94.75 194 LEU A C 1
ATOM 1571 O O . LEU A 1 194 ? 7.636 -9.919 -5.098 1.00 94.75 194 LEU A O 1
ATOM 1575 N N . LEU A 1 195 ? 7.800 -7.972 -6.212 1.00 95.06 195 LEU A N 1
ATOM 1576 C CA . LEU A 1 195 ? 8.345 -8.539 -7.447 1.00 95.06 195 LEU A CA 1
ATOM 1577 C C . LEU A 1 195 ? 9.875 -8.604 -7.451 1.00 95.06 195 LEU A C 1
ATOM 1579 O O . LEU A 1 195 ? 10.425 -9.509 -8.071 1.00 95.06 195 LEU A O 1
ATOM 1583 N N . SER A 1 196 ? 10.558 -7.666 -6.788 1.00 93.50 196 SER A N 1
ATOM 1584 C CA . SER A 1 196 ? 12.025 -7.565 -6.837 1.00 93.50 196 SER A CA 1
ATOM 1585 C C . SER A 1 196 ? 12.739 -7.772 -5.507 1.00 93.50 196 SER A C 1
ATOM 1587 O O . SER A 1 196 ? 13.965 -7.834 -5.490 1.00 93.50 196 SER A O 1
ATOM 1589 N N . GLY A 1 197 ? 12.016 -7.801 -4.385 1.00 91.44 197 GLY A N 1
ATOM 1590 C CA . GLY A 1 197 ? 12.602 -7.836 -3.041 1.00 91.44 197 GLY A CA 1
ATOM 1591 C C . GLY A 1 197 ? 13.296 -6.534 -2.616 1.00 91.44 197 GLY A C 1
ATOM 1592 O O . GLY A 1 197 ? 13.899 -6.477 -1.548 1.00 91.44 197 GLY A O 1
ATOM 1593 N N . THR A 1 198 ? 13.216 -5.470 -3.422 1.00 91.12 198 THR A N 1
ATOM 1594 C CA . THR A 1 198 ? 13.845 -4.166 -3.155 1.00 91.12 198 THR A CA 1
ATOM 1595 C C . THR A 1 198 ? 12.850 -3.024 -3.335 1.00 91.12 198 THR A C 1
ATOM 1597 O O . THR A 1 198 ? 11.907 -3.139 -4.106 1.00 91.12 198 THR A O 1
ATOM 1600 N N . ALA A 1 199 ? 13.026 -1.903 -2.629 1.00 93.31 199 ALA A N 1
ATOM 1601 C CA . ALA A 1 199 ? 12.145 -0.743 -2.788 1.00 93.31 199 ALA A CA 1
ATOM 1602 C C . ALA A 1 199 ? 12.491 0.068 -4.059 1.00 93.31 199 ALA A C 1
ATOM 1604 O O . ALA A 1 199 ? 13.679 0.256 -4.356 1.00 93.31 199 ALA A O 1
ATOM 1605 N N . PRO A 1 200 ? 11.496 0.643 -4.769 1.00 97.19 200 PRO A N 1
ATOM 1606 C CA . PRO A 1 200 ? 11.738 1.462 -5.964 1.00 97.19 200 PRO A CA 1
ATOM 1607 C C . PRO A 1 200 ? 12.482 2.766 -5.647 1.00 97.19 200 PRO A C 1
ATOM 1609 O O . PRO A 1 200 ? 13.226 3.288 -6.480 1.00 97.19 200 PRO A O 1
ATOM 1612 N N . PHE A 1 201 ? 12.304 3.287 -4.430 1.00 97.31 201 PHE A N 1
ATOM 1613 C CA . PHE A 1 201 ? 12.956 4.495 -3.939 1.00 97.31 201 PHE A CA 1
ATOM 1614 C C . PHE A 1 201 ? 13.737 4.171 -2.669 1.00 97.31 201 PHE A C 1
ATOM 1616 O O . PHE A 1 201 ? 13.192 3.640 -1.707 1.00 97.31 201 PHE A O 1
ATOM 1623 N N . HIS A 1 202 ? 15.021 4.512 -2.662 1.00 93.00 202 HIS A N 1
ATOM 1624 C CA . HIS A 1 202 ? 15.896 4.351 -1.506 1.00 93.00 202 HIS A CA 1
ATOM 1625 C C . HIS A 1 202 ? 16.953 5.460 -1.504 1.00 93.00 202 HIS A C 1
ATOM 1627 O O . HIS A 1 202 ? 17.449 5.883 -2.558 1.00 93.00 202 HIS A O 1
ATOM 1633 N N . ALA A 1 203 ? 17.317 5.943 -0.323 1.00 93.81 203 ALA A N 1
ATOM 1634 C CA . ALA A 1 203 ? 18.400 6.898 -0.124 1.00 93.81 203 ALA A CA 1
ATOM 1635 C C . ALA A 1 203 ? 18.980 6.735 1.286 1.00 93.81 203 ALA A C 1
ATOM 1637 O O . ALA A 1 203 ? 18.377 6.092 2.137 1.00 93.81 203 ALA A O 1
ATOM 1638 N N . ARG A 1 204 ? 20.168 7.306 1.519 1.00 90.44 204 ARG A N 1
ATOM 1639 C CA . ARG A 1 204 ? 20.828 7.268 2.838 1.00 90.44 204 ARG A CA 1
ATOM 1640 C C . ARG A 1 204 ? 20.219 8.242 3.843 1.00 90.44 204 ARG A C 1
ATOM 1642 O O . ARG A 1 204 ? 20.401 8.060 5.038 1.00 90.44 204 ARG A O 1
ATOM 1649 N N . ASP A 1 205 ? 19.566 9.283 3.348 1.00 94.31 205 ASP A N 1
ATOM 1650 C CA . ASP A 1 205 ? 18.921 10.313 4.144 1.00 94.31 205 ASP A CA 1
ATOM 1651 C C . ASP A 1 205 ? 17.516 10.581 3.603 1.00 94.31 205 ASP A C 1
ATOM 1653 O O . ASP A 1 205 ? 17.234 10.411 2.411 1.00 94.31 205 ASP A O 1
ATOM 1657 N N . GLU A 1 206 ? 16.641 10.980 4.516 1.00 93.50 206 GLU A N 1
ATOM 1658 C CA . GLU A 1 206 ? 15.210 11.147 4.286 1.00 93.50 206 GLU A CA 1
ATOM 1659 C C . GLU A 1 206 ? 14.917 12.246 3.255 1.00 93.50 206 GLU A C 1
ATOM 1661 O O . GLU A 1 206 ? 14.094 12.057 2.363 1.00 93.50 206 GLU A O 1
ATOM 1666 N N . SER A 1 207 ? 15.670 13.350 3.284 1.00 94.81 207 SER A N 1
ATOM 1667 C CA . SER A 1 207 ? 15.533 14.446 2.319 1.00 94.81 207 SER A CA 1
ATOM 1668 C C . SER A 1 207 ? 15.751 13.975 0.879 1.00 94.81 207 SER A C 1
ATOM 1670 O O . SER A 1 207 ? 14.941 14.272 -0.001 1.00 94.81 207 SER A O 1
ATOM 1672 N N . ARG A 1 208 ? 16.806 13.188 0.626 1.00 95.88 208 ARG A N 1
ATOM 1673 C CA . ARG A 1 208 ? 17.055 12.598 -0.700 1.00 95.88 208 ARG A CA 1
ATOM 1674 C C . ARG A 1 208 ? 16.033 11.533 -1.080 1.00 95.88 208 ARG A C 1
ATOM 1676 O O . ARG A 1 208 ? 15.734 11.383 -2.266 1.00 95.88 208 ARG A O 1
ATOM 1683 N N . LEU A 1 209 ? 15.510 10.776 -0.114 1.00 96.62 209 LEU A N 1
ATOM 1684 C CA . LEU A 1 209 ? 14.425 9.825 -0.369 1.00 96.62 209 LEU A CA 1
ATOM 1685 C C . LEU A 1 209 ? 13.182 10.573 -0.862 1.00 96.62 209 LEU A C 1
ATOM 1687 O O . LEU A 1 209 ? 12.655 10.248 -1.927 1.00 96.62 209 LEU A O 1
ATOM 1691 N N . CYS A 1 210 ? 12.778 11.620 -0.143 1.00 96.69 210 CYS A N 1
ATOM 1692 C CA . CYS A 1 210 ? 11.660 12.479 -0.511 1.00 96.69 210 CYS A CA 1
ATOM 1693 C C . CYS A 1 210 ? 11.858 13.107 -1.895 1.00 96.69 210 CYS A C 1
ATOM 1695 O O . CYS A 1 210 ? 10.942 13.069 -2.714 1.00 96.69 210 CYS A O 1
ATOM 1697 N N . GLU A 1 211 ? 13.055 13.611 -2.210 1.00 96.94 211 GLU A N 1
ATOM 1698 C CA . GLU A 1 211 ? 13.381 14.148 -3.539 1.00 96.94 211 GLU A CA 1
ATOM 1699 C C . GLU A 1 211 ? 13.161 13.102 -4.650 1.00 96.94 211 GLU A C 1
ATOM 1701 O O . GLU A 1 211 ? 12.494 13.381 -5.653 1.00 96.94 211 GLU A O 1
ATOM 1706 N N . LYS A 1 212 ? 13.651 11.868 -4.461 1.00 97.31 212 LYS A N 1
ATOM 1707 C CA . LYS A 1 212 ? 13.452 10.771 -5.423 1.00 97.31 212 LYS A CA 1
ATOM 1708 C C . LYS A 1 212 ? 11.975 10.428 -5.620 1.00 97.31 212 LYS A C 1
ATOM 1710 O O . LYS A 1 212 ? 11.541 10.289 -6.767 1.00 97.31 212 LYS A O 1
ATOM 1715 N N . ILE A 1 213 ? 11.210 10.334 -4.531 1.00 98.12 213 ILE A N 1
ATOM 1716 C CA . ILE A 1 213 ? 9.765 10.063 -4.566 1.00 98.12 213 ILE A CA 1
ATOM 1717 C C . ILE A 1 213 ? 9.039 11.191 -5.308 1.00 98.12 213 ILE A C 1
ATOM 1719 O O . ILE A 1 213 ? 8.287 10.928 -6.242 1.00 98.12 213 ILE A O 1
ATOM 1723 N N . ILE A 1 214 ? 9.323 12.453 -4.974 1.00 97.88 214 ILE A N 1
ATOM 1724 C CA . ILE A 1 214 ? 8.720 13.638 -5.605 1.00 97.88 214 ILE A CA 1
ATOM 1725 C C . ILE A 1 214 ? 8.982 13.677 -7.117 1.00 97.88 214 ILE A C 1
ATOM 1727 O O . ILE A 1 214 ? 8.097 14.055 -7.902 1.00 97.88 214 ILE A O 1
ATOM 1731 N N . HIS A 1 215 ? 10.188 13.291 -7.542 1.00 97.06 215 HIS A N 1
ATOM 1732 C CA . HIS A 1 215 ? 10.523 13.160 -8.958 1.00 97.06 215 HIS A CA 1
ATOM 1733 C C . HIS A 1 215 ? 9.860 11.951 -9.623 1.00 97.06 215 HIS A C 1
ATOM 1735 O O . HIS A 1 215 ? 9.630 12.002 -10.834 1.00 97.06 215 HIS A O 1
ATOM 1741 N N . GLY A 1 216 ? 9.534 10.905 -8.861 1.00 95.56 216 GLY A N 1
ATOM 1742 C CA . GLY A 1 216 ? 8.870 9.695 -9.343 1.00 95.56 216 GLY A CA 1
ATOM 1743 C C . GLY A 1 216 ? 9.707 8.920 -10.356 1.00 95.56 216 GLY A C 1
ATOM 1744 O O . GLY A 1 216 ? 9.158 8.336 -11.284 1.00 95.56 216 GLY A O 1
ATOM 1745 N N . LYS A 1 217 ? 11.038 8.971 -10.227 1.00 91.25 217 LYS A N 1
ATOM 1746 C CA . LYS A 1 217 ? 11.964 8.249 -11.107 1.00 91.25 217 LYS A CA 1
ATOM 1747 C C . LYS A 1 217 ? 12.509 7.020 -10.388 1.00 91.25 217 LYS A C 1
ATOM 1749 O O . LYS A 1 217 ? 13.287 7.155 -9.448 1.00 91.25 217 LYS A O 1
ATOM 1754 N N . TYR A 1 218 ? 12.130 5.849 -10.874 1.00 96.44 218 TYR A N 1
ATOM 1755 C CA . TYR A 1 218 ? 12.677 4.546 -10.500 1.00 96.44 218 TYR A CA 1
ATOM 1756 C C . TYR A 1 218 ? 13.062 3.785 -11.780 1.00 96.44 218 TYR A C 1
ATOM 1758 O O . TYR A 1 218 ? 12.847 4.275 -12.891 1.00 96.44 218 TYR A O 1
ATOM 1766 N N . TYR A 1 219 ? 13.700 2.630 -11.635 1.00 96.56 219 TYR A N 1
ATOM 1767 C CA . TYR A 1 219 ? 14.198 1.822 -12.748 1.00 96.56 219 TYR A CA 1
ATOM 1768 C C . TYR A 1 219 ? 13.974 0.337 -12.458 1.00 96.56 219 TYR A C 1
ATOM 1770 O O . TYR A 1 219 ? 13.669 -0.030 -11.332 1.00 96.56 219 TYR A O 1
ATOM 1778 N N . TYR A 1 220 ? 14.144 -0.503 -13.478 1.00 97.44 220 TYR A N 1
ATOM 1779 C CA . TYR A 1 220 ? 14.034 -1.959 -13.386 1.00 97.44 220 TYR A CA 1
ATOM 1780 C C . TYR A 1 220 ? 15.421 -2.584 -13.585 1.00 97.44 220 TYR A C 1
ATOM 1782 O O . TYR A 1 220 ? 15.784 -2.889 -14.727 1.00 97.44 220 TYR A O 1
ATOM 1790 N N . PRO A 1 221 ? 16.249 -2.692 -12.529 1.00 95.56 221 PRO A N 1
ATOM 1791 C CA . PRO A 1 221 ? 17.574 -3.285 -12.658 1.00 95.56 221 PRO A CA 1
ATOM 1792 C C . PRO A 1 221 ? 17.481 -4.735 -13.153 1.00 95.56 221 PRO A C 1
ATOM 1794 O O . PRO A 1 221 ? 16.599 -5.495 -12.761 1.00 95.56 221 PRO A O 1
ATOM 1797 N N . HIS A 1 222 ? 18.356 -5.098 -14.096 1.00 93.75 222 HIS A N 1
ATOM 1798 C CA . HIS A 1 222 ? 18.254 -6.367 -14.828 1.00 93.75 222 HIS A CA 1
ATOM 1799 C C . HIS A 1 222 ? 18.448 -7.595 -13.926 1.00 93.75 222 HIS A C 1
ATOM 1801 O O . HIS A 1 222 ? 17.928 -8.662 -14.243 1.00 93.75 222 HIS A O 1
ATOM 1807 N N . GLU A 1 223 ? 19.193 -7.455 -12.829 1.00 93.31 223 GLU A N 1
ATOM 1808 C CA . GLU A 1 223 ? 19.465 -8.534 -11.875 1.00 93.31 223 GLU A CA 1
ATOM 1809 C C . GLU A 1 223 ? 18.171 -9.079 -11.253 1.00 93.31 223 GLU A C 1
ATOM 1811 O O . GLU A 1 223 ? 17.950 -10.286 -11.268 1.00 93.31 223 GLU A O 1
ATOM 1816 N N . GLU A 1 224 ? 17.273 -8.197 -10.817 1.00 92.19 224 GLU A N 1
ATOM 1817 C CA . GLU A 1 224 ? 16.010 -8.564 -10.174 1.00 92.19 224 GLU A CA 1
ATOM 1818 C C . GLU A 1 224 ? 14.839 -8.615 -11.168 1.00 92.19 224 GLU A C 1
ATOM 1820 O O . GLU A 1 224 ? 13.931 -9.430 -11.033 1.00 92.19 224 GLU A O 1
ATOM 1825 N N . TRP A 1 225 ? 14.846 -7.761 -12.198 1.00 95.75 225 TRP A N 1
ATOM 1826 C CA . TRP A 1 225 ? 13.703 -7.582 -13.105 1.00 95.75 225 TRP A CA 1
ATOM 1827 C C . TRP A 1 225 ? 13.861 -8.243 -14.475 1.00 95.75 225 TRP A C 1
ATOM 1829 O O . TRP A 1 225 ? 12.963 -8.113 -15.316 1.00 95.75 225 TRP A O 1
ATOM 1839 N N . GLY A 1 226 ? 14.979 -8.924 -14.741 1.00 94.19 226 GLY A N 1
ATOM 1840 C CA . GLY A 1 226 ? 15.266 -9.533 -16.045 1.00 94.19 226 GLY A CA 1
ATOM 1841 C C . GLY A 1 226 ? 14.229 -10.577 -16.473 1.00 94.19 226 GLY A C 1
ATOM 1842 O O . GLY A 1 226 ? 13.893 -10.660 -17.653 1.00 94.19 226 GLY A O 1
ATOM 1843 N N . CYS A 1 227 ? 13.669 -11.321 -15.516 1.00 93.44 227 CYS A N 1
ATOM 1844 C CA . CYS A 1 227 ? 12.653 -12.351 -15.749 1.00 93.44 227 CYS A CA 1
ATOM 1845 C C . CYS A 1 227 ? 11.205 -11.880 -15.527 1.00 93.44 227 CYS A C 1
ATOM 1847 O O . CYS A 1 227 ? 10.285 -12.600 -15.910 1.00 93.44 227 CYS A O 1
ATOM 1849 N N . ILE A 1 228 ? 10.993 -10.685 -14.961 1.00 95.56 228 ILE A N 1
ATOM 1850 C CA . ILE A 1 228 ? 9.653 -10.174 -14.649 1.00 95.56 228 ILE A CA 1
ATOM 1851 C C . ILE A 1 228 ? 8.938 -9.691 -15.915 1.00 95.56 228 ILE A C 1
ATOM 1853 O O . ILE A 1 228 ? 9.496 -8.916 -16.712 1.00 95.56 228 ILE A O 1
ATOM 1857 N N . THR A 1 229 ? 7.685 -10.117 -16.083 1.00 96.75 229 THR A N 1
ATOM 1858 C CA . THR A 1 229 ? 6.883 -9.842 -17.278 1.00 96.75 229 THR A CA 1
ATOM 1859 C C . THR A 1 229 ? 6.677 -8.346 -17.532 1.00 96.75 229 THR A C 1
ATOM 1861 O O . THR A 1 229 ? 6.591 -7.514 -16.627 1.00 96.75 229 THR A O 1
ATOM 1864 N N . THR A 1 230 ? 6.543 -7.983 -18.809 1.00 97.50 230 THR A N 1
ATOM 1865 C CA . THR A 1 230 ? 6.208 -6.609 -19.215 1.00 97.50 230 THR A CA 1
ATOM 1866 C C . THR A 1 230 ? 4.839 -6.171 -18.695 1.00 97.50 230 THR A C 1
ATOM 1868 O O . THR A 1 230 ? 4.657 -5.000 -18.387 1.00 97.50 230 THR A O 1
ATOM 1871 N N . ALA A 1 231 ? 3.895 -7.103 -18.545 1.00 97.81 231 ALA A N 1
ATOM 1872 C CA . ALA A 1 231 ? 2.573 -6.825 -17.995 1.00 97.81 231 ALA A CA 1
ATOM 1873 C C . ALA A 1 231 ? 2.617 -6.486 -16.492 1.00 97.81 231 ALA A C 1
ATOM 1875 O O . ALA A 1 231 ? 1.866 -5.615 -16.056 1.00 97.81 231 ALA A O 1
ATOM 1876 N N . ALA A 1 232 ? 3.500 -7.118 -15.708 1.00 97.94 232 ALA A N 1
ATOM 1877 C CA . ALA A 1 232 ? 3.719 -6.738 -14.310 1.00 97.94 232 ALA A CA 1
ATOM 1878 C C . ALA A 1 232 ? 4.287 -5.316 -14.206 1.00 97.94 232 ALA A C 1
ATOM 1880 O O . ALA A 1 232 ? 3.771 -4.489 -13.454 1.00 97.94 232 ALA A O 1
ATOM 1881 N N . LYS A 1 233 ? 5.312 -5.019 -15.019 1.00 98.56 233 LYS A N 1
ATOM 1882 C CA . LYS A 1 233 ? 5.948 -3.693 -15.104 1.00 98.56 233 LYS A CA 1
ATOM 1883 C C . LYS A 1 233 ? 4.943 -2.606 -15.504 1.00 98.56 233 LYS A C 1
ATOM 1885 O O . LYS A 1 233 ? 4.908 -1.561 -14.867 1.00 98.56 233 LYS A O 1
ATOM 1890 N N . ASP A 1 234 ? 4.059 -2.877 -16.471 1.00 98.69 234 ASP A N 1
ATOM 1891 C CA . ASP A 1 234 ? 2.995 -1.936 -16.869 1.00 98.69 234 ASP A CA 1
ATOM 1892 C C . ASP A 1 234 ? 2.043 -1.610 -15.704 1.00 98.69 234 ASP A C 1
ATOM 1894 O O . ASP A 1 234 ? 1.674 -0.452 -15.512 1.00 98.69 234 ASP A O 1
ATOM 1898 N N . LEU A 1 235 ? 1.683 -2.596 -14.869 1.00 98.75 235 LEU A N 1
ATOM 1899 C CA . LEU A 1 235 ? 0.857 -2.329 -13.687 1.00 98.75 235 LEU A CA 1
ATOM 1900 C C . LEU A 1 235 ? 1.598 -1.468 -12.653 1.00 98.75 235 LEU A C 1
ATOM 1902 O O . LEU A 1 235 ? 1.008 -0.531 -12.111 1.00 98.7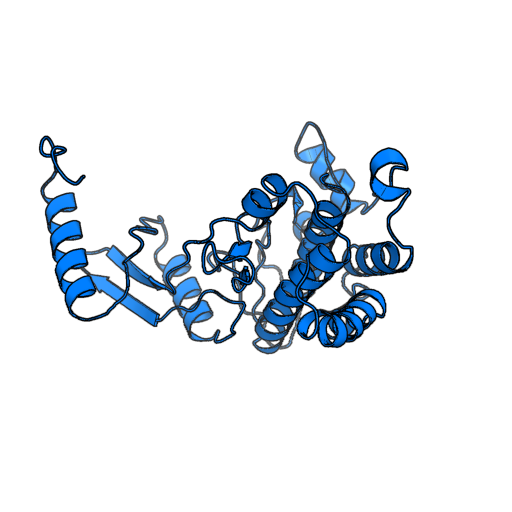5 235 LEU A O 1
ATOM 1906 N N . VAL A 1 236 ? 2.878 -1.759 -12.399 1.00 98.75 236 VAL A N 1
ATOM 1907 C CA . VAL A 1 236 ? 3.729 -0.951 -11.508 1.00 98.75 236 VAL A CA 1
ATOM 1908 C C . VAL A 1 236 ? 3.802 0.496 -12.002 1.00 98.75 236 VAL A C 1
ATOM 1910 O O . VAL A 1 236 ? 3.554 1.409 -11.216 1.00 98.75 236 VAL A O 1
ATOM 1913 N N . ASP A 1 237 ? 4.028 0.717 -13.299 1.00 98.81 237 ASP A N 1
ATOM 1914 C CA . ASP A 1 237 ? 4.092 2.053 -13.910 1.00 98.81 237 ASP A CA 1
ATOM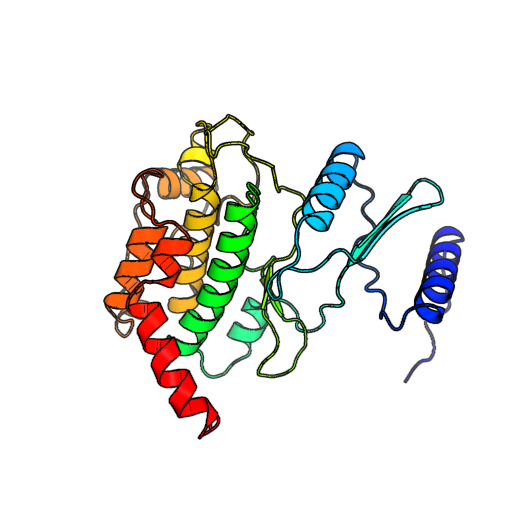 1915 C C . ASP A 1 237 ? 2.785 2.842 -13.761 1.00 98.81 237 ASP A C 1
ATOM 1917 O O . ASP A 1 237 ? 2.783 4.039 -13.447 1.00 98.81 237 ASP A O 1
ATOM 1921 N N . ARG A 1 238 ? 1.643 2.170 -13.918 1.00 98.81 238 ARG A N 1
ATOM 1922 C CA . ARG A 1 238 ? 0.319 2.782 -13.738 1.00 98.81 238 ARG A CA 1
ATOM 1923 C C . ARG A 1 238 ? 0.023 3.148 -12.280 1.00 98.81 238 ARG A C 1
ATOM 1925 O O . ARG A 1 238 ? -0.613 4.176 -12.033 1.00 98.81 238 ARG A O 1
ATOM 1932 N N . LEU A 1 239 ? 0.488 2.345 -11.319 1.00 98.88 239 LEU A N 1
ATOM 1933 C CA . LEU A 1 239 ? 0.360 2.620 -9.880 1.00 98.88 239 LEU A CA 1
ATOM 1934 C C . LEU A 1 239 ? 1.320 3.729 -9.420 1.00 98.88 239 LEU A C 1
ATOM 1936 O O . LEU A 1 239 ? 0.916 4.636 -8.695 1.00 98.88 239 LEU A O 1
ATOM 1940 N N . LEU A 1 240 ? 2.567 3.717 -9.897 1.00 98.81 240 LEU A N 1
ATOM 1941 C CA . LEU A 1 240 ? 3.596 4.722 -9.600 1.00 98.81 240 LEU A CA 1
ATOM 1942 C C . LEU A 1 240 ? 3.560 5.922 -10.559 1.00 98.81 240 LEU A C 1
ATOM 1944 O O . LEU A 1 240 ? 4.528 6.672 -10.710 1.00 98.81 240 LEU A O 1
ATOM 1948 N N . THR A 1 241 ? 2.408 6.170 -11.184 1.00 98.75 241 THR A N 1
ATOM 1949 C CA . THR A 1 241 ? 2.199 7.370 -11.990 1.00 98.75 241 THR A CA 1
ATOM 1950 C C . THR A 1 241 ? 2.181 8.607 -11.088 1.00 98.75 241 THR A C 1
ATOM 1952 O O . THR A 1 241 ? 1.326 8.779 -10.214 1.00 98.75 241 THR A O 1
ATOM 1955 N N . ARG A 1 242 ? 3.142 9.509 -11.317 1.00 98.19 242 ARG A N 1
ATOM 1956 C CA . ARG A 1 242 ? 3.362 10.715 -10.499 1.00 98.19 242 ARG A CA 1
ATOM 1957 C C . ARG A 1 242 ? 2.160 11.658 -10.457 1.00 98.19 242 ARG A C 1
ATOM 1959 O O . ARG A 1 242 ? 1.911 12.266 -9.423 1.00 98.19 242 ARG A O 1
ATOM 1966 N N . ASN A 1 243 ? 1.434 11.816 -11.564 1.00 97.88 243 ASN A N 1
ATOM 1967 C CA . ASN A 1 243 ? 0.226 12.640 -11.584 1.00 97.88 243 ASN A CA 1
ATOM 1968 C C . ASN A 1 243 ? -0.955 11.842 -10.994 1.00 97.88 243 ASN A C 1
ATOM 1970 O O . ASN A 1 243 ? -1.400 10.905 -11.656 1.00 97.88 243 ASN A O 1
ATOM 1974 N N . PRO A 1 244 ? -1.511 12.214 -9.823 1.00 97.62 244 PRO A N 1
ATOM 1975 C CA . PRO A 1 244 ? -2.580 11.446 -9.183 1.00 97.62 244 PRO A CA 1
ATOM 1976 C C . PRO A 1 244 ? -3.862 11.354 -10.019 1.00 97.62 244 PRO A C 1
ATOM 1978 O O . PRO A 1 244 ? -4.613 10.404 -9.856 1.00 97.62 244 PRO A O 1
ATOM 1981 N N . TYR A 1 245 ? -4.100 12.295 -10.940 1.00 96.81 245 TYR A N 1
ATOM 1982 C CA . TYR A 1 245 ? -5.259 12.261 -11.842 1.00 96.81 245 TYR A CA 1
ATOM 1983 C C . TYR A 1 245 ? -5.107 11.269 -13.002 1.00 96.81 245 TYR A C 1
ATOM 1985 O O . TYR A 1 245 ? -6.092 10.925 -13.643 1.00 96.81 245 TYR A O 1
ATOM 1993 N N . MET A 1 246 ? -3.875 10.839 -13.290 1.00 98.12 246 MET A N 1
ATOM 1994 C CA . MET A 1 246 ? -3.565 9.824 -14.305 1.00 98.12 246 MET A CA 1
ATOM 1995 C C . MET A 1 246 ? -3.216 8.472 -13.673 1.00 98.12 246 MET A C 1
ATOM 1997 O O . MET A 1 246 ? -3.010 7.497 -14.391 1.00 98.12 246 MET A O 1
ATOM 2001 N N . ARG A 1 247 ? -3.092 8.431 -12.341 1.00 98.62 247 ARG A N 1
ATOM 2002 C CA . ARG A 1 247 ? -2.764 7.228 -11.583 1.00 98.62 247 ARG A CA 1
ATOM 2003 C C . ARG A 1 247 ? -3.967 6.299 -11.584 1.00 98.62 247 ARG A C 1
ATOM 2005 O O . ARG A 1 247 ? -5.087 6.738 -11.332 1.00 98.62 247 ARG A O 1
ATOM 2012 N N . ILE A 1 248 ? -3.715 5.026 -11.867 1.00 98.75 248 ILE A N 1
ATOM 2013 C CA . ILE A 1 248 ? -4.768 4.015 -11.954 1.00 98.75 248 ILE A CA 1
ATOM 2014 C C . ILE A 1 248 ? -5.519 3.884 -10.624 1.00 98.75 248 ILE A C 1
ATOM 2016 O O . ILE A 1 248 ? -4.919 3.921 -9.547 1.00 98.75 248 ILE A O 1
ATOM 2020 N N . THR A 1 249 ? -6.835 3.723 -10.697 1.00 98.69 249 THR A N 1
ATOM 2021 C CA . THR A 1 249 ? -7.680 3.442 -9.530 1.00 98.69 249 THR A CA 1
ATOM 2022 C C . THR A 1 249 ? -7.654 1.955 -9.166 1.00 98.69 249 THR A C 1
ATOM 2024 O O . THR A 1 249 ? -7.296 1.113 -9.989 1.00 98.69 249 THR A O 1
ATOM 2027 N N . ALA A 1 250 ? -8.075 1.595 -7.948 1.00 98.12 250 ALA A N 1
ATOM 2028 C CA . ALA A 1 250 ? -8.187 0.190 -7.540 1.00 98.12 250 ALA A CA 1
ATOM 2029 C C . ALA A 1 250 ? -9.106 -0.615 -8.474 1.00 98.12 250 ALA A C 1
ATOM 2031 O O . ALA A 1 250 ? -8.762 -1.719 -8.892 1.00 98.12 250 ALA A O 1
ATOM 2032 N N . GLU A 1 251 ? -10.238 -0.030 -8.874 1.00 97.06 251 GLU A N 1
ATOM 2033 C CA . GLU A 1 251 ? -11.204 -0.663 -9.773 1.00 97.06 251 GLU A CA 1
ATOM 2034 C C . GLU A 1 251 ? -10.613 -0.949 -11.166 1.00 97.06 251 GLU A C 1
ATOM 2036 O O . GLU A 1 251 ? -10.827 -2.017 -11.743 1.00 97.06 251 GLU A O 1
ATOM 2041 N N . GLU A 1 252 ? -9.846 -0.006 -11.714 1.00 98.31 252 GLU A N 1
ATOM 2042 C CA . GLU A 1 252 ? -9.153 -0.184 -12.990 1.00 98.31 252 GLU A CA 1
ATOM 2043 C C . GLU A 1 252 ? -7.998 -1.184 -12.872 1.00 98.31 252 GLU A C 1
ATOM 2045 O O . GLU A 1 252 ? -7.829 -2.028 -13.755 1.00 98.31 252 GLU A O 1
ATOM 2050 N N . ALA A 1 253 ? -7.234 -1.129 -11.777 1.00 98.38 253 ALA A N 1
ATOM 2051 C CA . ALA A 1 253 ? -6.120 -2.033 -11.516 1.00 98.38 253 ALA A CA 1
ATOM 2052 C C . ALA A 1 253 ? -6.590 -3.489 -11.420 1.00 98.38 253 ALA A C 1
ATOM 2054 O O . ALA A 1 253 ? -5.991 -4.359 -12.045 1.00 98.38 253 ALA A O 1
ATOM 2055 N N . LEU A 1 254 ? -7.714 -3.759 -10.749 1.00 97.19 254 LEU A N 1
ATOM 2056 C CA . LEU A 1 254 ? -8.326 -5.095 -10.674 1.00 97.19 254 LEU A CA 1
ATOM 2057 C C . LEU A 1 254 ? -8.714 -5.667 -12.050 1.00 97.19 254 LEU A C 1
ATOM 2059 O O . LEU A 1 254 ? -8.777 -6.884 -12.230 1.00 97.19 254 LEU A O 1
ATOM 2063 N N . ARG A 1 255 ? -8.946 -4.805 -13.048 1.00 97.00 255 ARG A N 1
ATOM 2064 C CA . ARG A 1 255 ? -9.240 -5.196 -14.437 1.00 97.00 255 ARG A CA 1
ATOM 2065 C C . ARG A 1 255 ? -7.984 -5.339 -15.304 1.00 97.00 255 ARG A C 1
ATOM 2067 O O . ARG A 1 255 ? -8.104 -5.724 -16.471 1.00 97.00 255 ARG A O 1
ATOM 2074 N N . HIS A 1 256 ? -6.800 -5.059 -14.760 1.00 97.94 256 HIS A N 1
ATOM 2075 C CA . HIS A 1 256 ? -5.539 -5.086 -15.490 1.00 97.94 256 HIS A CA 1
ATOM 2076 C C . HIS A 1 256 ? -5.210 -6.496 -16.024 1.00 97.94 256 HIS A C 1
ATOM 2078 O O . HIS A 1 256 ? -5.399 -7.479 -15.299 1.00 97.94 256 HIS A O 1
ATOM 2084 N N . PRO A 1 257 ? -4.682 -6.635 -17.260 1.00 95.44 257 PRO A N 1
ATOM 2085 C CA . PRO A 1 257 ? -4.404 -7.941 -17.864 1.00 95.44 257 PRO A CA 1
ATOM 2086 C C . PRO A 1 257 ? -3.517 -8.852 -17.010 1.00 95.44 257 PRO A C 1
ATOM 2088 O O . PRO A 1 257 ? -3.782 -10.049 -16.936 1.00 95.44 257 PRO A O 1
ATOM 2091 N N . TRP A 1 258 ? -2.513 -8.285 -16.332 1.00 96.56 258 TRP A N 1
ATOM 2092 C CA . TRP A 1 258 ? -1.612 -9.049 -15.463 1.00 96.56 258 TRP A CA 1
ATOM 2093 C C . TRP A 1 258 ? -2.357 -9.748 -14.310 1.00 96.56 258 TRP A C 1
ATOM 2095 O O . TRP A 1 258 ? -2.154 -10.938 -14.097 1.00 96.56 258 TRP A O 1
ATOM 2105 N N . LEU A 1 259 ? -3.307 -9.068 -13.651 1.00 94.31 259 LEU A N 1
ATOM 2106 C CA . LEU A 1 259 ? -4.116 -9.676 -12.582 1.00 94.31 259 LEU A CA 1
ATOM 2107 C C . LEU A 1 259 ? -5.166 -10.655 -13.128 1.00 94.31 259 LEU A C 1
ATOM 2109 O O . LEU A 1 259 ? -5.415 -11.710 -12.542 1.00 94.31 259 LEU A O 1
ATOM 2113 N N . ARG A 1 260 ? -5.772 -10.344 -14.281 1.00 84.88 260 ARG A N 1
ATOM 2114 C CA . ARG A 1 260 ? -6.787 -11.215 -14.899 1.00 84.88 260 ARG A CA 1
ATOM 2115 C C . ARG A 1 260 ? -6.215 -12.539 -15.400 1.00 84.88 260 ARG A C 1
ATOM 2117 O O . ARG A 1 260 ? -6.899 -13.556 -15.308 1.00 84.88 260 ARG A O 1
ATOM 2124 N N . ALA A 1 261 ? -4.985 -12.537 -15.913 1.00 72.56 261 ALA A N 1
ATOM 2125 C CA . ALA A 1 261 ? -4.323 -13.746 -16.396 1.00 72.56 261 ALA A CA 1
ATOM 2126 C C . ALA A 1 261 ? -4.124 -14.780 -15.271 1.00 72.56 261 ALA A C 1
ATOM 2128 O O . ALA A 1 261 ? -4.323 -15.975 -15.482 1.00 72.56 261 ALA A O 1
ATOM 2129 N N . VAL A 1 262 ? -3.822 -14.322 -14.053 1.00 60.94 262 VAL A N 1
ATOM 2130 C CA . VAL A 1 262 ? -3.610 -15.194 -12.886 1.00 60.94 262 VAL A CA 1
ATOM 2131 C C . VAL A 1 262 ? -4.934 -15.713 -12.312 1.00 60.94 262 VAL A C 1
ATOM 2133 O O . VAL A 1 262 ? -5.024 -16.881 -11.928 1.00 60.94 262 VAL A O 1
ATOM 2136 N N . SER A 1 263 ? -6.003 -14.906 -12.336 1.00 52.62 263 SER A N 1
ATOM 2137 C CA . SER A 1 263 ? -7.357 -15.360 -11.971 1.00 52.62 263 SER A CA 1
ATOM 2138 C C . SER A 1 263 ? -7.876 -16.496 -12.865 1.00 52.62 263 SER A C 1
ATOM 2140 O O . SER A 1 263 ? -8.673 -17.305 -12.398 1.00 52.62 263 SER A O 1
ATOM 2142 N N . MET A 1 264 ? -7.447 -16.583 -14.128 1.00 43.12 264 MET A N 1
ATOM 2143 C CA . MET A 1 264 ? -7.840 -17.676 -15.028 1.00 43.12 264 MET A CA 1
A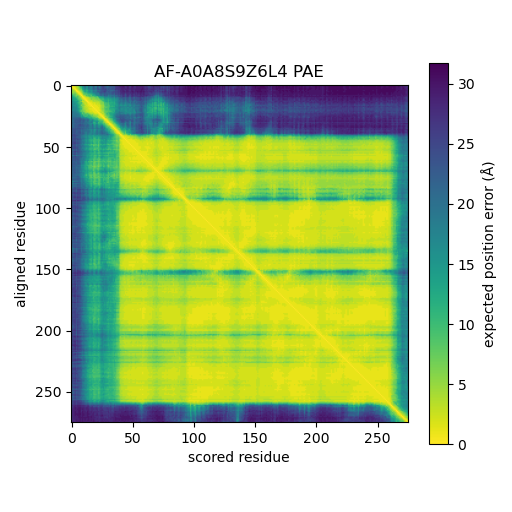TOM 2144 C C . MET A 1 264 ? -7.028 -18.959 -14.788 1.00 43.12 264 MET A C 1
ATOM 2146 O O . MET A 1 264 ? -7.590 -20.051 -14.853 1.00 43.12 264 MET A O 1
ATOM 2150 N N . ASN A 1 265 ? -5.745 -18.844 -14.429 1.00 43.81 265 ASN A N 1
ATOM 2151 C CA . ASN A 1 265 ? -4.879 -20.002 -14.171 1.00 43.81 265 ASN A CA 1
ATOM 2152 C C . ASN A 1 265 ? -5.090 -20.623 -12.775 1.00 43.81 265 ASN A C 1
ATOM 2154 O O . ASN A 1 265 ? -4.983 -21.837 -12.610 1.00 43.81 265 ASN A O 1
ATOM 2158 N N . SER A 1 266 ? -5.488 -19.829 -11.779 1.00 43.38 266 SER A N 1
ATOM 2159 C CA . SER A 1 266 ? -5.837 -20.312 -10.428 1.00 43.38 266 SER A CA 1
ATOM 2160 C C . SER A 1 266 ? -7.130 -21.147 -10.388 1.00 43.38 266 SER A C 1
ATOM 2162 O O . SER A 1 266 ? -7.274 -22.038 -9.547 1.00 43.38 266 SER A O 1
ATOM 2164 N N . VAL A 1 267 ? -8.051 -20.959 -11.341 1.00 39.00 267 VAL A N 1
ATOM 2165 C CA . VAL A 1 267 ? -9.220 -21.846 -11.520 1.00 39.00 267 VAL A CA 1
ATOM 2166 C C . VAL A 1 267 ? -8.795 -23.212 -12.084 1.00 39.00 267 VAL A C 1
ATOM 2168 O O . VAL A 1 267 ? -9.400 -24.235 -11.770 1.00 39.00 267 VAL A O 1
ATOM 2171 N N . THR A 1 268 ? -7.704 -23.266 -12.853 1.00 33.72 268 THR A N 1
ATOM 2172 C CA . THR A 1 268 ? -7.134 -24.528 -13.352 1.00 33.72 268 THR A CA 1
ATOM 2173 C C . THR A 1 268 ? -6.158 -25.193 -12.374 1.00 33.72 268 THR A C 1
ATOM 2175 O O . THR A 1 268 ? -6.045 -26.414 -12.378 1.00 33.72 268 THR A O 1
ATOM 2178 N N . GLU A 1 269 ? -5.509 -24.442 -11.481 1.00 36.31 269 GLU A N 1
ATOM 2179 C CA . GLU A 1 269 ? -4.626 -24.989 -10.432 1.00 36.31 269 GLU A CA 1
ATOM 2180 C C . GLU A 1 269 ? -5.363 -25.344 -9.133 1.00 36.31 269 GLU A C 1
ATOM 2182 O O . GLU A 1 269 ? -4.936 -26.228 -8.401 1.00 36.31 269 GLU A O 1
ATOM 2187 N N . SER A 1 270 ? -6.538 -24.778 -8.853 1.00 34.41 270 SER A N 1
ATOM 2188 C CA . SER A 1 270 ? -7.383 -25.261 -7.741 1.00 34.41 270 SER A CA 1
ATOM 2189 C C . SER A 1 270 ? -7.911 -26.688 -7.960 1.00 34.41 270 SER A C 1
ATOM 2191 O O . SER A 1 270 ? -8.305 -27.352 -7.004 1.00 34.41 270 SER A O 1
ATOM 2193 N N . SER A 1 271 ? -7.845 -27.205 -9.193 1.00 32.22 271 SER A N 1
ATOM 2194 C CA . SER A 1 271 ? -8.080 -28.623 -9.512 1.00 32.22 271 SER A CA 1
ATOM 2195 C C . SER A 1 271 ? -6.799 -29.475 -9.535 1.00 32.22 271 SER A C 1
ATOM 2197 O O . SER A 1 271 ? -6.873 -30.698 -9.664 1.00 32.22 271 SER A O 1
ATOM 2199 N N . ARG A 1 272 ? -5.624 -28.861 -9.357 1.00 33.84 272 ARG A N 1
ATOM 2200 C CA . ARG A 1 272 ? -4.309 -29.508 -9.246 1.00 33.84 272 ARG A CA 1
ATOM 2201 C C . ARG A 1 272 ? -3.454 -28.690 -8.285 1.00 33.84 272 ARG A C 1
ATOM 2203 O O . ARG A 1 272 ? -2.656 -27.872 -8.729 1.00 33.84 272 ARG A O 1
ATOM 2210 N N . GLY A 1 273 ? -3.694 -28.862 -6.983 1.00 29.95 273 GLY A N 1
ATOM 2211 C CA . GLY A 1 273 ? -3.056 -28.056 -5.941 1.00 29.95 273 GLY A CA 1
ATOM 2212 C C . GLY A 1 273 ? -1.561 -27.861 -6.193 1.00 29.95 273 GLY A C 1
ATOM 2213 O O . GLY A 1 273 ? -0.892 -28.812 -6.591 1.00 29.95 273 GLY A O 1
ATOM 2214 N N . CYS A 1 274 ? -1.075 -26.632 -5.989 1.00 35.19 274 CYS A N 1
ATOM 2215 C CA . CYS A 1 274 ? 0.328 -26.263 -6.158 1.00 35.19 274 CYS A CA 1
ATOM 2216 C C . CYS A 1 274 ? 1.237 -27.267 -5.432 1.00 35.19 274 CYS A C 1
ATOM 2218 O O . CYS A 1 274 ? 1.347 -27.233 -4.196 1.00 35.19 274 CYS A O 1
ATOM 2220 N N . GLN A 1 275 ? 1.839 -28.160 -6.217 1.00 30.62 275 GLN A N 1
ATOM 2221 C CA . GLN A 1 275 ? 2.939 -29.025 -5.807 1.00 30.62 275 GLN A CA 1
ATOM 2222 C C . GLN A 1 275 ? 4.175 -28.178 -5.536 1.00 30.62 275 GLN A C 1
ATOM 2224 O O . GLN A 1 275 ? 4.376 -27.188 -6.274 1.00 30.62 275 GLN A O 1
#

Foldseek 3Di:
DDDDDPDDDDPVVVVVVVVQVVVVVVDVAPFPPPDQDPDVDPVLVVQLLVLLQVDDDLQAWHWPDWDDDPNTIDTGTQQFAQAFPVVVVVPDPDDDLLNLLVLLLSVLVRLLRCVVVQKAQLADDRRQWGFRHNDPPTRIHGHDSSVMDGDPPQDFDQPAQDYDLLQFALCRLVSHGHGSLRVLSSSLQVSVCSQQVDGQFDDPDSVRSSVCRNVLDGDQDCVRCVPPDPQSVVLSCLSSPNPSVSRDHSVRSCVRPSSVVSVVVVVVCVVVPDD

Organism: NCBI:txid59628

Secondary structure (DSSP, 8-state):
------S---HHHHHHHHHHHHHHHHSS-----------S-HHHHHHHHHHHHH---TTBPPEEEEEEETTEEEEEE----S-BHHHHHHH-S---HHHHHHHHHHHHHHHHHHHHTTEE-S---GGGEEESSSSTTPPEEE---TT-EE-GGG--B---S-S-GGG--HHHHTT--B-THHHHHHHHHHHHHHHHSS-SS--SSHHHHHHHHHHT-----HHHHSSS-HHHHHHHHHHT-SSTTTSPPHHHHHT-HHHHHHHHHHHHHTTS---

Solvent-accessible surface area (backbone atoms only — not comparable to full-atom values): 15961 Å² total; per-residue (Å²): 140,90,78,86,90,84,81,90,78,56,78,69,55,55,56,50,51,52,51,51,52,61,51,42,73,78,38,103,46,74,75,66,94,69,67,85,58,85,63,99,50,68,67,49,54,54,51,25,54,57,54,37,64,73,50,84,52,89,26,37,60,36,52,78,49,71,50,78,56,97,96,41,61,45,70,44,59,62,68,64,68,32,49,36,48,58,60,56,55,72,72,44,97,74,86,50,72,62,54,41,40,52,55,51,46,45,53,34,53,36,47,36,53,36,46,75,70,29,37,36,49,53,48,58,47,63,86,31,30,30,20,43,33,80,53,97,81,41,51,53,22,42,47,77,48,72,68,38,46,79,39,70,91,71,53,58,42,76,83,71,77,70,62,53,75,87,34,52,28,39,50,44,81,65,70,39,59,48,48,65,52,41,49,34,25,14,49,18,41,50,52,42,24,64,68,51,79,46,66,64,64,78,57,97,46,68,70,60,30,51,52,41,44,58,69,49,68,65,80,76,58,59,92,57,42,65,81,57,55,69,54,54,51,52,52,35,52,36,21,48,33,74,54,60,91,74,26,48,48,42,71,57,52,66,65,30,68,55,47,46,57,44,62,59,49,49,66,61,32,71,79,50,67,90,125

InterPro domains:
  IPR000719 Protein kinase domain [PF00069] (43-259)
  IPR000719 Protein kinase domain [PS50011] (1-259)
  IPR000719 Protein kinase domain [SM00220] (17-259)
  IPR008271 Serine/threonine-protein kinase, active site [PS00108] (119-131)
  IPR011009 Protein kinase-like domain superfamily [SSF56112] (40-265)

Mean predicted aligned error: 9.24 Å

Sequence (275 aa):
MYRSFQEDRNETEDAEYELLEELGSNFPIQLNPLLLFEPPDMKSIENEANICRMLRHKNVVQLHDSFHYNGKYFMIFDLVTGGELFEDIVSRDHYSEACASYSIFCVLDALGYCHANNIIHRDLKPENILLASKQRNAVLKIADFGLAIRVPDNNPRRYGIAGTYTYMAPEVLLERAYAKPVDMWSCGVILYLLLSGTAPFHARDESRLCEKIIHGKYYYPHEEWGCITTAAKDLVDRLLTRNPYMRITAEEALRHPWLRAVSMNSVTESSRGCQ